Protein AF-A0A5B9R0X6-F1 (afdb_monomer)

Secondary structure (DSSP, 8-state):
--------SSTTSTT-S-S---TT-HHHHHHHHHHHHHTTSS-HHHHHHHHHHHHHHHHHHHHTTHHHHHHHHHHHHTT--HHHHHHHHHHHHHTT--THHHHHHHHHHHHHHHHHHT-SS-PPPPHHHHHIIIIIS---HHHHHHHHHHHHHHHHTSS-HHHHHHHHHHHHHHHHHHHHHHHHHHHTTSS-HHHHHHHHHHHIIIIIHHHHHHHHHTTSS-HHHHHHHHHHHHHHHHHHTTT-

Structure (mmCIF, N/CA/C/O backbone):
data_AF-A0A5B9R0X6-F1
#
_entry.id   AF-A0A5B9R0X6-F1
#
loop_
_atom_site.group_PDB
_atom_site.id
_atom_site.type_symbol
_atom_site.label_atom_id
_atom_site.label_alt_id
_atom_site.label_comp_id
_atom_site.label_asym_id
_atom_site.label_entity_id
_atom_site.label_seq_id
_atom_site.pdbx_PDB_ins_code
_atom_site.Cartn_x
_atom_site.Cartn_y
_atom_site.Cartn_z
_atom_site.occupancy
_atom_site.B_iso_or_equiv
_atom_site.auth_seq_id
_atom_site.auth_comp_id
_atom_site.auth_asym_id
_atom_site.auth_atom_id
_atom_site.pdbx_PDB_model_num
ATOM 1 N N . MET A 1 1 ? -24.400 36.210 62.879 1.00 42.56 1 MET A N 1
ATOM 2 C CA . MET A 1 1 ? -23.891 36.854 61.648 1.00 42.56 1 MET A CA 1
ATOM 3 C C . MET A 1 1 ? -23.412 35.757 60.709 1.00 42.56 1 MET A C 1
ATOM 5 O O . MET A 1 1 ? -22.326 35.236 60.912 1.00 42.56 1 MET A O 1
ATOM 9 N N . LEU A 1 2 ? -24.252 35.342 59.759 1.00 42.22 2 LEU A N 1
ATOM 10 C CA . LEU A 1 2 ? -23.903 34.356 58.731 1.00 42.22 2 LEU A CA 1
ATOM 11 C C . LEU A 1 2 ? -23.286 35.102 57.542 1.00 42.22 2 LEU A C 1
ATOM 13 O O . LEU A 1 2 ? -23.937 35.970 56.965 1.00 42.22 2 LEU A O 1
ATOM 17 N N . LYS A 1 3 ? -22.021 34.809 57.221 1.00 49.44 3 LYS A N 1
ATOM 18 C CA . LYS A 1 3 ? -21.350 35.308 56.015 1.00 49.44 3 LYS A CA 1
ATOM 19 C C . LYS A 1 3 ? -21.697 34.387 54.847 1.00 49.44 3 LYS A C 1
ATOM 21 O O . LYS A 1 3 ? -21.287 33.232 54.825 1.00 49.44 3 LYS A O 1
ATOM 26 N N . THR A 1 4 ? -22.446 34.920 53.894 1.00 49.84 4 THR A N 1
ATOM 27 C CA . THR A 1 4 ? -22.728 34.311 52.594 1.00 49.84 4 THR A CA 1
ATOM 28 C C . THR A 1 4 ? -21.442 34.310 51.762 1.00 49.84 4 THR A C 1
ATOM 30 O O . THR A 1 4 ? -20.946 35.373 51.394 1.00 49.84 4 THR A O 1
ATOM 33 N N . ILE A 1 5 ? -20.867 33.132 51.505 1.00 54.03 5 ILE A N 1
ATOM 34 C CA . ILE A 1 5 ? -19.712 32.963 50.612 1.00 54.03 5 ILE A CA 1
ATOM 35 C C . ILE A 1 5 ? -20.255 32.733 49.197 1.00 54.03 5 ILE A C 1
ATOM 37 O O . ILE A 1 5 ? -20.974 31.768 48.946 1.00 54.03 5 ILE A O 1
ATOM 41 N N . HIS A 1 6 ? -19.947 33.653 48.285 1.00 47.22 6 HIS A N 1
ATOM 42 C CA . HIS A 1 6 ? -20.342 33.596 46.879 1.00 47.22 6 HIS A CA 1
ATOM 43 C C . HIS A 1 6 ? -19.525 32.531 46.121 1.00 47.22 6 HIS A C 1
ATOM 45 O O . HIS A 1 6 ? -18.354 32.738 45.817 1.00 47.22 6 HIS A O 1
ATOM 51 N N . PHE A 1 7 ? -20.158 31.409 45.767 1.00 49.06 7 PHE A N 1
ATOM 52 C CA . PHE A 1 7 ? -19.652 30.407 44.817 1.00 49.06 7 PHE A CA 1
ATOM 53 C C . PHE A 1 7 ? -19.916 30.878 43.372 1.00 49.06 7 PHE A C 1
ATOM 55 O O . PHE A 1 7 ? -20.880 30.455 42.744 1.00 49.06 7 PHE A O 1
ATOM 62 N N . PHE A 1 8 ? -19.105 31.799 42.842 1.00 47.81 8 PHE A N 1
ATOM 63 C CA . PHE A 1 8 ? -19.252 32.279 41.451 1.00 47.81 8 PHE A CA 1
ATOM 64 C C . PHE A 1 8 ? -17.975 32.158 40.596 1.00 47.81 8 PHE A C 1
ATOM 66 O O . PHE A 1 8 ? -17.900 32.748 39.524 1.00 47.81 8 PHE A O 1
ATOM 73 N N . GLY A 1 9 ? -16.974 31.382 41.034 1.00 47.66 9 GLY A N 1
ATOM 74 C CA . GLY A 1 9 ? -15.630 31.398 40.430 1.00 47.66 9 GLY A CA 1
ATOM 75 C C . GLY A 1 9 ? -15.101 30.110 39.786 1.00 47.66 9 GLY A C 1
ATOM 76 O O . GLY A 1 9 ? -13.969 30.129 39.327 1.00 47.66 9 GLY A O 1
ATOM 77 N N . VAL A 1 10 ? -15.841 28.993 39.743 1.00 50.59 10 VAL A N 1
ATOM 78 C CA . VAL A 1 10 ? -15.258 27.692 39.314 1.00 50.59 10 VAL A CA 1
ATOM 79 C C . VAL A 1 10 ? -15.515 27.359 37.834 1.00 50.59 10 VAL A C 1
ATOM 81 O O . VAL 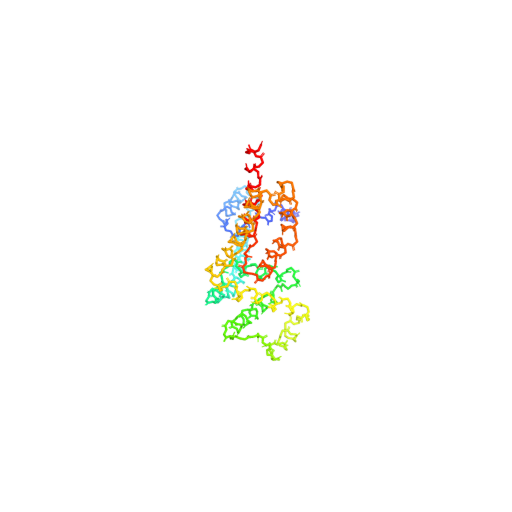A 1 10 ? -14.831 26.524 37.251 1.00 50.59 10 VAL A O 1
ATOM 84 N N . SER A 1 11 ? -16.447 28.041 37.164 1.00 47.12 11 SER A N 1
ATOM 85 C CA . SER A 1 11 ? -16.836 27.678 35.790 1.00 47.12 11 SER A CA 1
ATOM 86 C C . SER A 1 11 ? -15.900 28.172 34.676 1.00 47.12 11 SER A C 1
ATOM 88 O O . SER A 1 11 ? -16.124 27.798 33.530 1.00 47.12 11 SER A O 1
ATOM 90 N N . LEU A 1 12 ? -14.862 28.972 34.961 1.00 47.03 12 LEU A N 1
ATOM 91 C CA . LEU A 1 12 ? -14.046 29.607 33.907 1.00 47.03 12 LEU A CA 1
ATOM 92 C C . LEU A 1 12 ? -12.618 29.051 33.735 1.00 47.03 12 LEU A C 1
ATOM 94 O O . LEU A 1 12 ? -11.933 29.462 32.805 1.00 47.03 12 LEU A O 1
ATOM 98 N N . PHE A 1 13 ? -12.161 28.104 34.563 1.00 48.84 13 PHE A N 1
ATOM 99 C CA . PHE A 1 13 ? -10.785 27.576 34.464 1.00 48.84 13 PHE A CA 1
ATOM 100 C C . PHE A 1 13 ? -10.637 26.287 33.639 1.00 48.84 13 PHE A C 1
ATOM 102 O O . PHE A 1 13 ? -9.537 25.960 33.201 1.00 48.84 13 PHE A O 1
ATOM 109 N N . LEU A 1 14 ? -11.733 25.584 33.339 1.00 48.94 14 LEU A N 1
ATOM 110 C CA . LEU A 1 14 ? -11.697 24.365 32.514 1.00 48.94 14 LEU A CA 1
ATOM 111 C C . LEU A 1 14 ? -11.477 24.629 31.011 1.00 48.94 14 LEU A C 1
ATOM 113 O O . LEU A 1 14 ? -11.267 23.683 30.260 1.00 48.94 14 LEU A O 1
ATOM 117 N N . ALA A 1 15 ? -11.491 25.889 30.560 1.00 47.50 15 ALA A N 1
ATOM 118 C CA . ALA A 1 15 ? -11.388 26.233 29.138 1.00 47.50 15 ALA A CA 1
ATOM 119 C C . ALA A 1 15 ? -9.945 26.421 28.620 1.00 47.50 15 ALA A C 1
ATOM 121 O O . ALA A 1 15 ? -9.753 26.538 27.414 1.00 47.50 15 ALA A O 1
ATOM 122 N N . CYS A 1 16 ? -8.935 26.441 29.499 1.00 44.84 16 CYS A N 1
ATOM 123 C CA . CYS A 1 16 ? -7.536 26.705 29.122 1.00 44.84 16 CYS A CA 1
ATOM 124 C C . CYS A 1 16 ? -6.595 25.504 29.302 1.00 44.84 16 CYS A C 1
ATOM 126 O O . CYS A 1 16 ? -5.377 25.670 29.213 1.00 44.84 16 CYS A O 1
ATOM 128 N N . LEU A 1 17 ? -7.115 24.298 29.549 1.00 50.81 17 LEU A N 1
ATOM 129 C CA . LEU A 1 17 ? -6.273 23.105 29.513 1.00 50.81 17 LEU A CA 1
ATOM 130 C C . LEU A 1 17 ? -5.982 22.755 28.045 1.00 50.81 17 LEU A C 1
ATOM 132 O O . LEU A 1 17 ? -6.926 22.540 27.283 1.00 50.81 17 LEU A O 1
ATOM 136 N N . PRO A 1 18 ? -4.705 22.726 27.618 1.00 46.88 18 PRO A N 1
ATOM 137 C CA . PRO A 1 18 ? -4.357 22.366 26.253 1.00 46.88 18 PRO A CA 1
ATOM 138 C C . PRO A 1 18 ? -4.869 20.953 25.956 1.00 46.88 18 PRO A C 1
ATOM 140 O O . PRO A 1 18 ? -4.530 19.995 26.646 1.00 46.88 18 PRO A O 1
ATOM 143 N N . THR A 1 19 ? -5.667 20.826 24.900 1.00 50.44 19 THR A N 1
ATOM 144 C CA . THR A 1 19 ? -6.282 19.582 24.402 1.00 50.44 19 THR A CA 1
ATOM 145 C C . THR A 1 19 ? -5.280 18.564 23.839 1.00 50.44 19 THR A C 1
ATOM 147 O O . THR A 1 19 ? -5.685 17.542 23.295 1.00 50.44 19 THR A O 1
ATOM 150 N N . ALA A 1 20 ? -3.979 18.812 23.987 1.00 42.31 20 ALA A N 1
ATOM 151 C CA . ALA A 1 20 ? -2.895 17.944 23.548 1.00 42.31 20 ALA A CA 1
ATOM 152 C C . ALA A 1 20 ? -1.988 17.613 24.742 1.00 42.31 20 ALA A C 1
ATOM 154 O O . ALA A 1 20 ? -0.863 18.093 24.851 1.00 42.31 20 ALA A O 1
ATOM 155 N N . CYS A 1 21 ? -2.510 16.833 25.684 1.00 47.69 21 CYS A N 1
ATOM 156 C CA . CYS A 1 21 ? -1.687 16.104 26.640 1.00 47.69 21 CYS A CA 1
ATOM 157 C C . CYS A 1 21 ? -1.840 14.629 26.288 1.00 47.69 21 CYS A C 1
ATOM 159 O O . CYS A 1 21 ? -2.926 14.066 26.444 1.00 47.69 21 CYS A O 1
ATOM 161 N N . ASP A 1 22 ? -0.772 14.027 25.767 1.00 52.25 22 ASP A N 1
ATOM 162 C CA . ASP A 1 22 ? -0.687 12.577 25.669 1.00 52.25 22 ASP A CA 1
ATOM 163 C C . ASP A 1 22 ? -0.952 11.973 27.049 1.00 52.25 22 ASP A C 1
ATOM 165 O O . ASP A 1 22 ? -0.520 12.501 28.076 1.00 52.25 22 ASP A O 1
ATOM 169 N N . ALA A 1 23 ? -1.696 10.869 27.076 1.00 53.75 23 ALA A N 1
ATOM 170 C CA . ALA A 1 23 ? -2.276 10.258 28.273 1.00 53.75 23 ALA A CA 1
ATOM 171 C C . ALA A 1 23 ? -1.253 9.700 29.295 1.00 53.75 23 ALA A C 1
ATOM 173 O O . ALA A 1 23 ? -1.620 8.893 30.148 1.00 53.75 23 ALA A O 1
ATOM 174 N N . GLN A 1 24 ? 0.024 10.080 29.202 1.00 56.16 24 GLN A N 1
ATOM 175 C CA . GLN A 1 24 ? 1.132 9.463 29.928 1.00 56.16 24 GLN A CA 1
ATOM 176 C C . GLN A 1 24 ? 1.794 10.342 30.995 1.00 56.16 24 GLN A C 1
ATOM 178 O O . GLN A 1 24 ? 2.477 9.781 31.845 1.00 56.16 24 GLN A O 1
ATOM 183 N N . ASP A 1 25 ? 1.574 11.660 31.045 1.00 81.94 25 ASP A N 1
ATOM 184 C CA . ASP A 1 25 ? 2.279 12.508 32.024 1.00 81.94 25 ASP A CA 1
ATOM 185 C C . ASP A 1 25 ? 1.427 12.864 33.257 1.00 81.94 25 ASP A C 1
ATOM 187 O O . ASP A 1 25 ? 1.152 14.026 33.571 1.00 81.94 25 ASP A O 1
ATOM 191 N N . PHE A 1 26 ? 0.975 11.826 33.971 1.00 83.12 26 PHE A N 1
ATOM 192 C CA . PHE A 1 26 ? 0.285 11.995 35.256 1.00 83.12 26 PHE A CA 1
ATOM 193 C C . PHE A 1 26 ? 1.161 12.685 36.297 1.00 83.12 26 PHE A C 1
ATOM 195 O O . PHE A 1 26 ? 0.638 13.414 37.131 1.00 83.12 26 PHE A O 1
ATOM 202 N N . GLU A 1 27 ? 2.475 12.497 36.227 1.00 83.56 27 GLU A N 1
ATOM 203 C CA . GLU A 1 27 ? 3.428 13.086 37.164 1.00 83.56 27 GLU A CA 1
ATOM 204 C C . GLU A 1 27 ? 3.478 14.615 37.020 1.00 83.56 27 GLU A C 1
ATOM 206 O O . GLU A 1 27 ? 3.408 15.344 38.013 1.00 83.56 27 GLU A O 1
ATOM 211 N N . THR A 1 28 ? 3.479 15.137 35.789 1.00 86.44 28 THR A N 1
ATOM 212 C CA . THR A 1 28 ? 3.367 16.582 35.548 1.00 86.44 28 THR A CA 1
ATOM 213 C C . THR A 1 28 ? 2.010 17.139 35.973 1.00 86.44 28 THR A C 1
ATOM 215 O O . THR A 1 28 ? 1.958 18.247 36.515 1.00 86.44 28 THR A O 1
ATOM 218 N N . ILE A 1 29 ? 0.918 16.395 35.771 1.00 84.62 29 ILE A N 1
ATOM 219 C CA . ILE A 1 29 ? -0.423 16.810 36.215 1.00 84.62 29 ILE A CA 1
ATOM 220 C C . ILE A 1 29 ? -0.502 16.847 37.747 1.00 84.62 29 ILE A C 1
ATOM 222 O O . ILE A 1 29 ? -0.993 17.827 38.305 1.00 84.62 29 ILE A O 1
ATOM 226 N N . GLU A 1 30 ? 0.009 15.822 38.431 1.00 87.19 30 GLU A N 1
ATOM 227 C CA . GLU A 1 30 ? 0.069 15.753 39.896 1.00 87.19 30 GLU A CA 1
ATOM 228 C C . GLU A 1 30 ? 0.891 16.904 40.470 1.00 87.19 30 GLU A C 1
ATOM 230 O O . GLU A 1 30 ? 0.436 17.585 41.390 1.00 87.19 30 GLU A O 1
ATOM 235 N N . ARG A 1 31 ? 2.059 17.184 39.881 1.00 88.00 31 ARG A N 1
ATOM 236 C CA . ARG A 1 31 ? 2.911 18.306 40.284 1.00 88.00 31 ARG A CA 1
ATOM 237 C C . ARG A 1 31 ? 2.201 19.651 40.134 1.00 88.00 31 ARG A C 1
ATOM 239 O O . ARG A 1 31 ? 2.194 20.432 41.079 1.00 88.00 31 ARG A O 1
ATOM 246 N N . ARG A 1 32 ? 1.557 19.904 38.989 1.00 87.19 32 ARG A N 1
ATOM 247 C CA . ARG A 1 32 ? 0.804 21.149 38.754 1.00 87.19 32 ARG A CA 1
ATOM 248 C C . ARG A 1 32 ? -0.380 21.305 39.701 1.00 87.19 32 ARG A C 1
ATOM 250 O O . ARG A 1 32 ? -0.602 22.390 40.223 1.00 87.19 32 ARG A O 1
ATOM 257 N N . LEU A 1 33 ? -1.138 20.235 39.941 1.00 87.25 33 LEU A N 1
ATOM 258 C CA . LEU A 1 33 ? -2.224 20.269 40.922 1.00 87.25 33 LEU A CA 1
ATOM 259 C C . LEU A 1 33 ? -1.684 20.537 42.334 1.00 87.25 33 LEU A C 1
ATOM 261 O O . LEU A 1 33 ? -2.317 21.269 43.086 1.00 87.25 33 LEU A O 1
ATOM 265 N N . GLY A 1 34 ? -0.505 20.009 42.674 1.00 85.88 34 GLY A N 1
ATOM 266 C CA . GLY A 1 34 ? 0.185 20.304 43.929 1.00 85.88 34 GLY A CA 1
ATOM 267 C C . GLY A 1 34 ? 0.570 21.778 44.085 1.00 85.88 34 GLY A C 1
ATOM 268 O O . GLY A 1 34 ? 0.355 22.341 45.155 1.00 85.88 34 GLY A O 1
ATOM 269 N N . GLU A 1 35 ? 1.080 22.413 43.026 1.00 84.44 35 GLU A N 1
ATOM 270 C CA . GLU A 1 35 ? 1.402 23.852 43.003 1.00 84.44 35 GLU A CA 1
ATOM 271 C C . GLU A 1 35 ? 0.145 24.709 43.232 1.00 84.44 35 GLU A C 1
ATOM 273 O O . GLU A 1 35 ? 0.120 25.543 44.132 1.00 84.44 35 GLU A O 1
ATOM 278 N N . ILE A 1 36 ? -0.946 24.419 42.516 1.00 84.38 36 ILE A N 1
ATOM 279 C CA . ILE A 1 36 ? -2.225 25.145 42.641 1.00 84.38 36 ILE A CA 1
ATOM 280 C C . ILE A 1 36 ? -2.836 24.983 44.048 1.00 84.38 36 ILE A C 1
ATOM 282 O O . ILE A 1 36 ? -3.418 25.919 44.602 1.00 84.38 36 ILE A O 1
ATOM 286 N N . VAL A 1 37 ? -2.699 23.798 44.655 1.00 87.50 37 VAL A N 1
ATOM 287 C CA . VAL A 1 37 ? -3.131 23.561 46.042 1.00 87.50 37 VAL A CA 1
ATOM 288 C C . VAL A 1 37 ? -2.259 24.333 47.036 1.00 87.50 37 VAL A C 1
ATOM 290 O O . VAL A 1 37 ? -2.785 24.878 48.007 1.00 87.50 37 VAL A O 1
ATOM 293 N N . ALA A 1 38 ? -0.944 24.410 46.806 1.00 82.56 38 ALA A N 1
ATOM 294 C CA . ALA A 1 38 ? -0.020 25.162 47.657 1.00 82.56 38 ALA A CA 1
ATOM 295 C C . ALA A 1 38 ? -0.299 26.674 47.630 1.00 82.56 38 ALA A C 1
ATOM 297 O O . ALA A 1 38 ? -0.215 27.327 48.671 1.00 82.56 38 ALA A O 1
ATOM 298 N N . ASP A 1 39 ? -0.711 27.197 46.475 1.00 89.31 39 ASP A N 1
ATOM 299 C CA . ASP A 1 39 ? -1.114 28.597 46.299 1.00 89.31 39 ASP A CA 1
ATOM 300 C C . ASP A 1 39 ? -2.511 28.900 46.886 1.00 89.31 39 ASP A C 1
ATOM 302 O O . ASP A 1 39 ? -2.936 30.055 46.956 1.00 89.31 39 ASP A O 1
ATOM 306 N N . GLY A 1 40 ? -3.226 27.874 47.369 1.00 87.94 40 GLY A N 1
ATOM 307 C CA . GLY A 1 40 ? -4.542 27.999 48.001 1.00 87.94 40 GLY A CA 1
ATOM 308 C C . GLY A 1 40 ? -5.690 28.240 47.018 1.00 87.94 40 GLY A C 1
ATOM 309 O O . GLY A 1 40 ? -6.814 28.513 47.445 1.00 87.94 40 GLY A O 1
ATOM 310 N N . GLU A 1 41 ? -5.428 28.129 45.714 1.00 89.62 41 GLU A N 1
ATOM 311 C CA . GLU A 1 41 ? -6.431 28.286 44.658 1.00 89.62 41 GLU A CA 1
ATOM 312 C C . GLU A 1 41 ? -7.377 27.078 44.574 1.00 89.62 41 GLU A C 1
ATOM 314 O O . GLU A 1 41 ? -8.510 27.201 44.102 1.00 89.62 41 GLU A O 1
ATOM 319 N N . LEU A 1 42 ? -6.934 25.915 45.061 1.00 89.00 42 LEU A N 1
ATOM 320 C CA . LEU A 1 42 ? -7.697 24.670 45.043 1.00 89.00 42 LEU A CA 1
ATOM 321 C C . LEU A 1 42 ? -7.522 23.908 46.363 1.00 89.00 42 LEU A C 1
ATOM 323 O O . LEU A 1 42 ? -6.428 23.861 46.923 1.00 89.00 42 LEU A O 1
ATOM 327 N N . SER A 1 43 ? -8.591 23.295 46.883 1.00 92.50 43 SER A N 1
ATOM 328 C CA . SER A 1 43 ? -8.471 22.446 48.076 1.00 92.50 43 SER A CA 1
ATOM 329 C C . SER A 1 43 ? -7.826 21.101 47.734 1.00 92.50 43 SER A C 1
ATOM 331 O O . SER A 1 43 ? -7.945 20.599 46.613 1.00 92.50 43 SER A O 1
ATOM 333 N N . LEU A 1 44 ? -7.186 20.466 48.718 1.00 86.75 44 LEU A N 1
ATOM 334 C CA . LEU A 1 44 ? -6.609 19.134 48.533 1.00 86.75 44 LEU A CA 1
ATOM 335 C C . LEU A 1 44 ? -7.671 18.108 48.096 1.00 86.75 44 LEU A C 1
ATOM 337 O O . LEU A 1 44 ? -7.394 17.278 47.229 1.00 86.75 44 LEU A O 1
ATOM 341 N N . GLU A 1 45 ? -8.895 18.181 48.637 1.00 87.31 45 GLU A N 1
ATOM 342 C CA . GLU A 1 45 ? -9.977 17.279 48.221 1.00 87.31 45 GLU A CA 1
ATOM 343 C C . GLU A 1 45 ? -10.401 17.525 46.767 1.00 87.31 45 GLU A C 1
ATOM 345 O O . GLU A 1 45 ? -10.651 16.574 46.026 1.00 87.31 45 GLU A O 1
ATOM 350 N N . GLN A 1 46 ? -10.441 18.785 46.322 1.00 86.00 46 GLN A N 1
ATOM 351 C CA . GLN A 1 46 ? -10.758 19.122 44.932 1.00 86.00 46 GLN A CA 1
ATOM 352 C C . GLN A 1 46 ? -9.703 18.567 43.965 1.00 86.00 46 GLN A C 1
ATOM 354 O O . GLN A 1 46 ? -10.062 18.003 42.928 1.00 86.00 46 GLN A O 1
ATOM 359 N N . ALA A 1 47 ? -8.417 18.650 44.322 1.00 87.38 47 ALA A N 1
ATOM 360 C CA . ALA A 1 47 ? -7.329 18.123 43.497 1.00 87.38 47 ALA A CA 1
ATOM 361 C C . ALA A 1 47 ? -7.421 16.600 43.376 1.00 87.38 47 ALA A C 1
ATOM 363 O O . ALA A 1 47 ? -7.286 16.054 42.280 1.00 87.38 47 ALA A O 1
ATOM 364 N N . GLN A 1 48 ? -7.723 15.912 44.482 1.00 85.81 48 GLN A N 1
ATOM 365 C CA . GLN A 1 48 ? -7.916 14.461 44.494 1.00 85.81 48 GLN A CA 1
ATOM 366 C C . GLN A 1 48 ? -9.083 14.025 43.600 1.00 85.81 48 GLN A C 1
ATOM 368 O O . GLN A 1 48 ? -8.948 13.056 42.852 1.00 85.81 48 GLN A O 1
ATOM 373 N N . VAL A 1 49 ? -10.204 14.752 43.624 1.00 90.62 49 VAL A N 1
ATOM 374 C CA . VAL A 1 49 ? -11.359 14.464 42.759 1.00 90.62 49 VAL A CA 1
ATOM 375 C C . VAL A 1 49 ? -11.009 14.653 41.280 1.00 90.62 49 VAL A C 1
ATOM 377 O O . VAL A 1 49 ? -11.347 13.795 40.464 1.00 90.62 49 VAL A O 1
ATOM 380 N N . MET A 1 50 ? -10.295 15.726 40.923 1.00 88.62 50 MET A N 1
ATOM 381 C CA . MET A 1 50 ? -9.856 15.966 39.541 1.00 88.62 50 MET A CA 1
ATOM 382 C C . MET A 1 50 ? -8.888 14.885 39.054 1.00 88.62 50 MET A C 1
ATOM 384 O O . MET A 1 50 ? -9.050 14.358 37.953 1.00 88.62 50 MET A O 1
ATOM 388 N N . LEU A 1 51 ? -7.920 14.505 39.890 1.00 87.19 51 LEU A N 1
ATOM 389 C CA . LEU A 1 51 ? -6.961 13.456 39.564 1.00 87.19 51 LEU A CA 1
ATOM 390 C C . LEU A 1 51 ? -7.648 12.101 39.364 1.00 87.19 51 LEU A C 1
ATOM 392 O O . LEU A 1 51 ? -7.360 11.379 38.409 1.00 87.19 51 LEU A O 1
ATOM 396 N N . HIS A 1 52 ? -8.593 11.768 40.246 1.00 84.19 52 HIS A N 1
ATOM 397 C CA . HIS A 1 52 ? -9.390 10.553 40.136 1.00 84.19 52 HIS A CA 1
ATOM 398 C C . HIS A 1 52 ? -10.227 10.550 38.850 1.00 84.19 52 HIS A C 1
ATOM 400 O O . HIS A 1 52 ? -10.231 9.554 38.132 1.00 84.19 52 HIS A O 1
ATOM 406 N N . ALA A 1 53 ? -10.882 11.664 38.511 1.00 83.81 53 ALA A N 1
ATOM 407 C CA . ALA A 1 53 ? -11.647 11.787 37.272 1.00 83.81 53 ALA A CA 1
ATOM 408 C C . ALA A 1 53 ? -10.770 11.568 36.024 1.00 83.81 53 ALA A C 1
ATOM 410 O O . ALA A 1 53 ? -11.155 10.815 35.132 1.00 83.81 53 ALA A O 1
ATOM 411 N N . LEU A 1 54 ? -9.561 12.140 35.987 1.00 83.44 54 LEU A N 1
ATOM 412 C CA . LEU A 1 54 ? -8.605 11.925 34.892 1.00 83.44 54 LEU A CA 1
ATOM 413 C C . LEU A 1 54 ? -8.156 10.460 34.793 1.00 83.44 54 LEU A C 1
ATOM 415 O O . LEU A 1 54 ? -8.115 9.889 33.700 1.00 83.44 54 LEU A O 1
ATOM 419 N N . ARG A 1 55 ? -7.869 9.813 35.927 1.00 80.50 55 ARG A N 1
ATOM 420 C CA . ARG A 1 55 ? -7.525 8.382 35.960 1.00 80.50 55 ARG A CA 1
ATOM 421 C C . ARG A 1 55 ? -8.681 7.503 35.474 1.00 80.50 55 ARG A C 1
ATOM 423 O O . ARG A 1 55 ? -8.451 6.576 34.708 1.00 80.50 55 ARG A O 1
ATOM 430 N N . VAL A 1 56 ? -9.924 7.819 35.836 1.00 78.12 56 VAL A N 1
ATOM 431 C CA . VAL A 1 56 ? -11.109 7.092 35.348 1.00 78.12 56 VAL A CA 1
ATOM 432 C C . VAL A 1 56 ? -11.280 7.252 33.835 1.00 78.12 56 VAL A C 1
ATOM 434 O O . VAL A 1 56 ? -11.496 6.251 33.153 1.00 78.12 56 VAL A O 1
ATOM 437 N N . VAL A 1 57 ? -11.130 8.467 33.297 1.00 73.44 57 VAL A N 1
ATOM 438 C CA . VAL A 1 57 ? -11.247 8.740 31.850 1.00 73.44 57 VAL A CA 1
ATOM 439 C C . VAL A 1 57 ? -10.152 8.027 31.054 1.00 73.44 57 VAL A C 1
ATOM 441 O O . VAL A 1 57 ? -10.429 7.412 30.027 1.00 73.44 57 VAL A O 1
ATOM 444 N N . THR A 1 58 ? -8.911 8.050 31.537 1.00 71.12 58 THR A N 1
ATOM 445 C CA . THR A 1 58 ? -7.806 7.328 30.885 1.00 71.12 58 THR A CA 1
ATOM 446 C C . THR A 1 58 ? -7.927 5.811 31.010 1.00 71.12 58 THR A C 1
ATOM 448 O O . THR A 1 58 ? -7.587 5.111 30.064 1.00 71.12 58 THR A O 1
ATOM 451 N N . HIS A 1 59 ? -8.440 5.279 32.124 1.00 64.00 59 HIS A N 1
ATOM 452 C CA . HIS A 1 59 ? -8.731 3.848 32.254 1.00 64.00 59 HIS A CA 1
ATOM 453 C C . HIS A 1 59 ? -9.870 3.391 31.343 1.00 64.00 59 HIS A C 1
ATOM 455 O O . HIS A 1 59 ? -9.774 2.301 30.789 1.00 64.00 59 HIS A O 1
ATOM 461 N N . HIS A 1 60 ? -10.896 4.218 31.125 1.00 58.91 60 HIS A N 1
ATOM 462 C CA . HIS A 1 60 ? -11.921 3.919 30.120 1.00 58.91 60 HIS A CA 1
ATOM 463 C C . HIS A 1 60 ? -11.311 3.898 28.715 1.00 58.91 60 HIS A C 1
ATOM 465 O O . HIS A 1 60 ? -11.475 2.918 28.000 1.00 58.91 60 HIS A O 1
ATOM 471 N N . ARG A 1 61 ? -10.473 4.889 28.381 1.00 58.25 61 ARG A N 1
ATOM 472 C CA . ARG A 1 61 ? -9.773 4.943 27.089 1.00 58.25 61 ARG A CA 1
ATOM 473 C C . ARG A 1 61 ? -8.809 3.767 26.863 1.00 58.25 61 ARG A C 1
ATOM 475 O O . ARG A 1 61 ? -8.629 3.345 25.734 1.00 58.25 61 ARG A O 1
ATOM 482 N N . ARG A 1 62 ? -8.213 3.221 27.929 1.00 55.44 62 ARG A N 1
ATOM 483 C CA . ARG A 1 62 ? -7.265 2.092 27.872 1.00 55.44 62 ARG A CA 1
ATOM 484 C C . ARG A 1 62 ? -7.950 0.719 27.815 1.00 55.44 62 ARG A C 1
ATOM 486 O O . ARG A 1 62 ? -7.329 -0.237 27.363 1.00 55.44 62 ARG A O 1
ATOM 493 N N . ASN A 1 63 ? -9.199 0.613 28.272 1.00 55.72 63 ASN A N 1
ATOM 494 C CA . ASN A 1 63 ? -9.995 -0.611 28.132 1.00 55.72 63 ASN A CA 1
ATOM 495 C C . ASN A 1 63 ? -10.568 -0.768 26.716 1.00 55.72 63 ASN A C 1
ATOM 497 O O . ASN A 1 63 ? -10.685 -1.900 26.251 1.00 55.72 63 ASN A O 1
ATOM 501 N N . ASP A 1 64 ? -10.834 0.336 26.013 1.00 59.34 64 ASP A N 1
ATOM 502 C CA . ASP A 1 64 ? -11.280 0.306 24.612 1.00 59.34 64 ASP A CA 1
ATOM 503 C C . ASP A 1 64 ? -10.174 -0.175 23.641 1.00 59.34 64 ASP A C 1
ATOM 505 O O . ASP A 1 64 ? -10.473 -0.685 22.562 1.00 59.34 64 ASP A O 1
ATOM 509 N N . ASP A 1 65 ? -8.896 -0.110 24.042 1.00 64.19 65 ASP A N 1
ATOM 510 C CA . ASP A 1 65 ? -7.749 -0.548 23.226 1.00 64.19 65 ASP A CA 1
ATOM 511 C C . ASP A 1 65 ? -7.482 -2.067 23.278 1.00 64.19 65 ASP A C 1
ATOM 513 O O . ASP A 1 65 ? -6.786 -2.614 22.417 1.00 64.19 65 ASP A O 1
ATOM 517 N N . HIS A 1 66 ? -8.015 -2.788 24.273 1.00 71.06 66 HIS A N 1
ATOM 518 C CA . HIS A 1 66 ? -7.763 -4.227 24.415 1.00 71.06 66 HIS A CA 1
ATOM 519 C C . HIS A 1 66 ? -8.275 -5.081 23.234 1.00 71.06 66 HIS A C 1
ATOM 521 O O . HIS A 1 66 ? -7.480 -5.867 22.708 1.00 71.06 66 HIS A O 1
ATOM 527 N N . PRO A 1 67 ? -9.527 -4.920 22.752 1.00 76.88 67 PRO A N 1
ATOM 528 C CA . PRO A 1 67 ? -10.013 -5.677 21.594 1.00 76.88 67 PRO A CA 1
ATOM 529 C C . PRO A 1 67 ? -9.276 -5.321 20.295 1.00 76.88 67 PRO A C 1
ATOM 531 O O . PRO A 1 67 ? -9.145 -6.160 19.404 1.00 76.88 67 PRO A O 1
ATOM 534 N N . MET A 1 68 ? -8.761 -4.092 20.179 1.00 78.12 68 MET A N 1
ATOM 535 C CA . MET A 1 68 ? -7.969 -3.677 19.021 1.00 78.12 68 MET A CA 1
ATOM 536 C C . MET A 1 68 ? -6.615 -4.386 19.002 1.00 78.12 68 MET A C 1
ATOM 538 O O . MET A 1 68 ? -6.205 -4.906 17.968 1.00 78.12 68 MET A O 1
ATOM 542 N N . ARG A 1 69 ? -5.951 -4.477 20.158 1.00 83.00 69 ARG A N 1
ATOM 543 C CA . ARG A 1 69 ? -4.666 -5.171 20.280 1.00 83.00 69 ARG A CA 1
ATOM 544 C C . ARG A 1 69 ? -4.769 -6.654 19.929 1.00 83.00 69 ARG A C 1
ATOM 546 O O . ARG A 1 69 ? -3.943 -7.146 19.170 1.00 83.00 69 ARG A O 1
ATOM 553 N N . GLU A 1 70 ? -5.793 -7.348 20.426 1.00 87.19 70 GLU A N 1
ATOM 554 C CA . GLU A 1 70 ? -6.011 -8.762 20.085 1.00 87.19 70 GLU A CA 1
ATOM 555 C C . GLU A 1 70 ? -6.221 -8.946 18.575 1.00 87.19 70 GLU A C 1
ATOM 557 O O . GLU A 1 70 ? -5.686 -9.873 17.968 1.00 87.19 70 GLU A O 1
ATOM 562 N N . MET A 1 71 ? -6.955 -8.033 17.940 1.00 86.94 71 MET A N 1
ATOM 563 C CA . MET A 1 71 ? -7.163 -8.065 16.498 1.00 86.94 71 MET A CA 1
ATOM 564 C C . MET A 1 71 ? -5.867 -7.810 15.712 1.00 86.94 71 MET A C 1
ATOM 566 O O . MET A 1 71 ? -5.621 -8.505 14.728 1.00 86.94 71 MET A O 1
ATOM 570 N N . LEU A 1 72 ? -5.019 -6.871 16.145 1.00 85.56 72 LEU A N 1
ATOM 571 C CA . LEU A 1 72 ? -3.701 -6.629 15.539 1.00 85.56 72 LEU A CA 1
ATOM 572 C C . LEU A 1 72 ? -2.797 -7.866 15.640 1.00 85.56 72 LEU A C 1
ATOM 574 O O . LEU A 1 72 ? -2.183 -8.258 14.649 1.00 85.56 72 LEU A O 1
ATOM 578 N N . GLU A 1 73 ? -2.793 -8.546 16.789 1.00 87.88 73 GLU A N 1
ATOM 579 C CA . GLU A 1 73 ? -2.078 -9.819 16.960 1.00 87.88 73 GLU A CA 1
ATOM 580 C C . GLU A 1 73 ? -2.613 -10.908 16.016 1.00 87.88 73 GLU A C 1
ATOM 582 O O . GLU A 1 73 ? -1.855 -11.750 15.528 1.00 87.88 73 GLU A O 1
ATOM 587 N N . GLN A 1 74 ? -3.917 -10.909 15.718 1.00 89.94 74 GLN A N 1
ATOM 588 C CA . GLN A 1 74 ? -4.468 -11.816 14.714 1.00 89.94 74 GLN A CA 1
ATOM 589 C C . GLN A 1 74 ? -3.991 -11.455 13.305 1.00 89.94 74 GLN A C 1
ATOM 591 O O . GLN A 1 74 ? -3.601 -12.363 12.581 1.00 89.94 74 GLN A O 1
ATOM 596 N N . PHE A 1 75 ? -3.969 -10.176 12.919 1.00 89.31 75 PHE A N 1
ATOM 597 C CA . PHE A 1 75 ? -3.415 -9.735 11.630 1.00 89.31 75 PHE A CA 1
ATOM 598 C C . PHE A 1 75 ? -1.956 -10.177 11.451 1.00 89.31 75 PHE A C 1
ATOM 600 O O . PHE A 1 75 ? -1.604 -10.721 10.399 1.00 89.31 75 PHE A O 1
ATOM 607 N N . GLU A 1 76 ? -1.142 -10.058 12.501 1.00 87.44 76 GLU A N 1
ATOM 608 C CA . GLU A 1 76 ? 0.263 -10.471 12.477 1.00 87.44 76 GLU A CA 1
ATOM 609 C C . GLU A 1 76 ? 0.423 -11.970 12.173 1.00 87.44 76 GLU A C 1
ATOM 611 O O . GLU A 1 76 ? 1.274 -12.356 11.368 1.00 87.44 76 GLU A O 1
ATOM 616 N N . ARG A 1 77 ? -0.462 -12.829 12.706 1.00 87.25 77 ARG A N 1
ATOM 617 C CA . ARG A 1 77 ? -0.471 -14.277 12.397 1.00 87.25 77 ARG A CA 1
ATOM 618 C C . ARG A 1 77 ? -0.713 -14.591 10.920 1.00 87.25 77 ARG A C 1
ATOM 620 O O . ARG A 1 77 ? -0.337 -15.673 10.476 1.00 87.25 77 ARG A O 1
ATOM 627 N N . TYR A 1 78 ? -1.316 -13.670 10.172 1.00 85.50 78 TYR A N 1
ATOM 628 C CA . TYR A 1 78 ? -1.562 -13.794 8.731 1.00 85.50 78 TYR A CA 1
ATOM 629 C C . TYR A 1 78 ? -0.565 -12.988 7.886 1.00 85.50 78 TYR A C 1
ATOM 631 O O . TYR A 1 78 ? -0.805 -12.736 6.703 1.00 85.50 78 TYR A O 1
ATOM 639 N N . GLY A 1 79 ? 0.566 -12.585 8.477 1.00 84.94 79 GLY A N 1
ATOM 640 C CA . GLY A 1 79 ? 1.632 -11.858 7.783 1.00 84.94 79 GLY A CA 1
ATOM 641 C C . GLY A 1 79 ? 1.307 -10.387 7.519 1.00 84.94 79 GLY A C 1
ATOM 642 O O . GLY A 1 79 ? 1.932 -9.755 6.663 1.00 84.94 79 GLY A O 1
ATOM 643 N N . VAL A 1 80 ? 0.324 -9.836 8.231 1.00 88.12 80 VAL A N 1
ATOM 644 C CA . VAL A 1 80 ? -0.051 -8.426 8.152 1.00 88.12 80 VAL A CA 1
ATOM 645 C C . VAL A 1 80 ? 0.548 -7.719 9.359 1.00 88.12 80 VAL A C 1
ATOM 647 O O . VAL A 1 80 ? 0.063 -7.869 10.474 1.00 88.12 80 VAL A O 1
ATOM 650 N N . ASP A 1 81 ? 1.626 -6.972 9.135 1.00 87.19 81 ASP A N 1
ATOM 651 C CA . ASP A 1 81 ? 2.253 -6.170 10.185 1.00 87.19 81 ASP A CA 1
ATOM 652 C C . ASP A 1 81 ? 1.312 -5.075 10.725 1.00 87.19 81 ASP A C 1
ATOM 654 O O . ASP A 1 81 ? 0.337 -4.673 10.080 1.00 87.19 81 ASP A O 1
ATOM 658 N N . GLU A 1 82 ? 1.629 -4.580 11.924 1.00 86.12 82 GLU A N 1
ATOM 659 C CA . GLU A 1 82 ? 0.857 -3.549 12.626 1.00 86.12 82 GLU A CA 1
ATOM 660 C C . GLU A 1 82 ? 0.638 -2.300 11.758 1.00 86.12 82 GLU A C 1
ATOM 662 O O . GLU A 1 82 ? -0.465 -1.759 11.720 1.00 86.12 82 GLU A O 1
ATOM 667 N N . THR A 1 83 ? 1.642 -1.893 10.972 1.00 84.88 83 THR A N 1
ATOM 668 C CA . THR A 1 83 ? 1.548 -0.717 10.092 1.00 84.88 83 THR A CA 1
ATOM 669 C C . THR A 1 83 ? 0.513 -0.915 8.982 1.00 84.88 83 THR A C 1
ATOM 671 O O . THR A 1 83 ? -0.277 -0.014 8.697 1.00 84.88 83 THR A O 1
ATOM 674 N N . LYS A 1 84 ? 0.462 -2.097 8.356 1.00 87.12 84 LYS A N 1
ATOM 675 C CA . LYS A 1 84 ? -0.558 -2.429 7.346 1.00 87.12 84 LYS A CA 1
ATOM 676 C C . LYS A 1 84 ? -1.955 -2.497 7.947 1.00 87.12 84 LYS A C 1
ATOM 678 O O . LYS A 1 84 ? -2.905 -2.039 7.308 1.00 87.12 84 LYS A O 1
ATOM 683 N N . ALA A 1 85 ? -2.088 -3.053 9.148 1.00 90.69 85 ALA A N 1
ATOM 684 C CA . ALA A 1 85 ? -3.365 -3.090 9.847 1.00 90.69 85 ALA A CA 1
ATOM 685 C C . ALA A 1 85 ? -3.849 -1.671 10.205 1.00 90.69 85 ALA A C 1
ATOM 687 O O . ALA A 1 85 ? -5.020 -1.352 9.991 1.00 90.69 85 ALA A O 1
ATOM 688 N 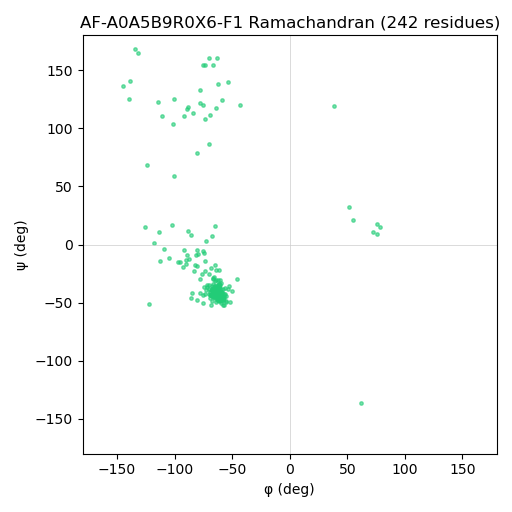N . ASP A 1 86 ? -2.946 -0.785 10.629 1.00 88.31 86 ASP A N 1
ATOM 689 C CA . ASP A 1 86 ? -3.259 0.625 10.881 1.00 88.31 86 ASP A CA 1
ATOM 690 C C . ASP A 1 86 ? -3.630 1.389 9.604 1.00 88.31 86 ASP A C 1
ATOM 692 O O . ASP A 1 86 ? -4.593 2.159 9.588 1.00 88.31 86 ASP A O 1
ATOM 696 N N . HIS A 1 87 ? -2.933 1.143 8.492 1.00 89.38 87 HIS A N 1
ATOM 697 C CA . HIS A 1 87 ? -3.318 1.698 7.194 1.00 89.38 87 HIS A CA 1
ATOM 698 C C . HIS A 1 87 ? -4.706 1.224 6.757 1.00 89.38 87 HIS A C 1
ATOM 700 O O . HIS A 1 87 ? -5.498 2.025 6.258 1.00 89.38 87 HIS A O 1
ATOM 706 N N . ALA A 1 88 ? -5.027 -0.057 6.955 1.00 93.31 88 ALA A N 1
ATOM 707 C CA . ALA A 1 88 ? -6.350 -0.588 6.659 1.00 93.31 88 ALA A CA 1
ATOM 708 C C . ALA A 1 88 ? -7.432 0.083 7.519 1.00 93.31 88 ALA A C 1
ATOM 710 O O . ALA A 1 88 ? -8.463 0.500 6.990 1.00 93.31 88 ALA A O 1
ATOM 711 N N . ARG A 1 89 ? -7.161 0.275 8.815 1.00 94.12 89 ARG A N 1
ATOM 712 C CA . ARG A 1 89 ? -8.040 1.000 9.739 1.00 94.12 89 ARG A CA 1
ATOM 713 C C . ARG A 1 89 ? -8.308 2.427 9.258 1.00 94.12 89 ARG A C 1
ATOM 715 O O . ARG A 1 89 ? -9.466 2.805 9.091 1.00 94.12 89 ARG A O 1
ATOM 722 N N . HIS A 1 90 ? -7.261 3.193 8.959 1.00 90.81 90 HIS A N 1
ATOM 723 C CA . HIS A 1 90 ? -7.405 4.559 8.450 1.00 90.81 90 HIS A CA 1
ATOM 724 C C . HIS A 1 90 ? -8.144 4.623 7.110 1.00 90.81 90 HIS A C 1
ATOM 726 O O . HIS A 1 90 ? -8.941 5.532 6.878 1.00 90.81 90 HIS A O 1
ATOM 732 N N . ALA A 1 91 ? -7.925 3.647 6.230 1.00 92.38 91 ALA A N 1
ATOM 733 C CA . ALA A 1 91 ? -8.628 3.561 4.959 1.00 92.38 91 ALA A CA 1
ATOM 734 C C . ALA A 1 91 ? -10.142 3.340 5.154 1.00 92.38 91 ALA A C 1
ATOM 736 O O . ALA A 1 91 ? -10.941 3.939 4.435 1.00 92.38 91 ALA A O 1
ATOM 737 N N . LEU A 1 92 ? -10.548 2.533 6.141 1.00 94.50 92 LEU A N 1
ATOM 738 C CA . LEU A 1 92 ? -11.958 2.331 6.499 1.00 94.50 92 LEU A CA 1
ATOM 739 C C . LEU A 1 92 ? -12.577 3.584 7.133 1.00 94.50 92 LEU A C 1
ATOM 741 O O . LEU A 1 92 ? -13.691 3.966 6.769 1.00 94.50 92 LEU A O 1
ATOM 745 N N . GLU A 1 93 ? -11.840 4.273 8.004 1.00 93.81 93 GLU A N 1
ATOM 746 C CA . GLU A 1 93 ? -12.268 5.554 8.580 1.00 93.81 93 GLU A CA 1
ATOM 747 C C . GLU A 1 93 ? -12.528 6.603 7.488 1.00 93.81 93 GLU A C 1
ATOM 749 O O . GLU A 1 93 ? -13.541 7.297 7.517 1.00 93.81 93 GLU A O 1
ATOM 754 N N . GLN A 1 94 ? -11.676 6.680 6.462 1.00 92.00 94 GLN A N 1
ATOM 755 C CA . GLN A 1 94 ? -11.883 7.583 5.322 1.00 92.00 94 GLN A CA 1
ATOM 756 C C . GLN A 1 94 ? -13.132 7.248 4.490 1.00 92.00 94 GL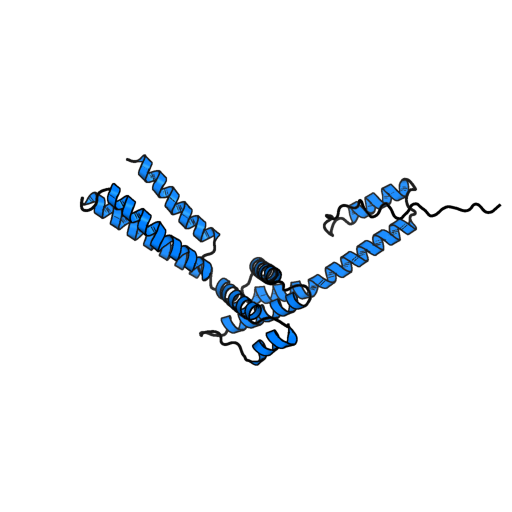N A C 1
ATOM 758 O O . GLN A 1 94 ? -13.659 8.122 3.803 1.00 92.00 94 GLN A O 1
ATOM 763 N N . GLN A 1 95 ? -13.631 6.010 4.564 1.0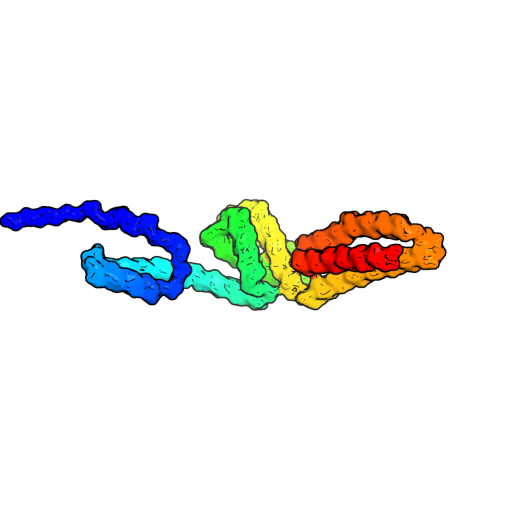0 94.56 95 GLN A N 1
ATOM 764 C CA . GLN A 1 95 ? -14.903 5.592 3.960 1.00 94.56 95 GLN A CA 1
ATOM 765 C C . GLN A 1 95 ? -16.112 5.800 4.889 1.00 94.56 95 GLN A C 1
ATOM 767 O O . GLN A 1 95 ? -17.206 5.296 4.613 1.00 94.56 95 GLN A O 1
ATOM 772 N N . GLY A 1 96 ? -15.931 6.534 5.991 1.00 93.50 96 GLY A N 1
ATOM 773 C CA . GLY A 1 96 ? -16.984 6.846 6.955 1.00 93.50 96 GLY A CA 1
ATOM 774 C C . GLY A 1 96 ? -17.306 5.706 7.923 1.00 93.50 96 GLY A C 1
ATOM 775 O O . GLY A 1 96 ? -18.360 5.737 8.558 1.00 93.50 96 GLY A O 1
ATOM 776 N N . ILE A 1 97 ? -16.447 4.686 8.025 1.00 93.25 97 ILE A N 1
ATOM 777 C CA . ILE A 1 97 ? -16.628 3.567 8.955 1.00 93.25 97 ILE A CA 1
ATOM 778 C C . ILE A 1 97 ? -15.896 3.905 10.258 1.00 93.25 97 ILE A C 1
ATOM 780 O O . ILE A 1 97 ? -14.670 3.947 10.302 1.00 93.25 97 ILE A O 1
ATOM 784 N N . HIS A 1 98 ? -16.649 4.147 11.331 1.00 92.44 98 HIS A N 1
ATOM 785 C CA . HIS A 1 98 ? -16.115 4.600 12.620 1.00 92.44 98 HIS A CA 1
ATOM 786 C C . HIS A 1 98 ? -16.713 3.816 13.796 1.00 92.44 98 HIS A C 1
ATOM 788 O O . HIS A 1 98 ? -17.715 3.117 13.644 1.00 92.44 98 HIS A O 1
ATOM 794 N N . GLY A 1 99 ? -16.121 3.973 14.984 1.00 88.56 99 GLY A N 1
ATOM 795 C CA . GLY A 1 99 ? -16.650 3.421 16.236 1.00 88.56 99 GLY A CA 1
ATOM 796 C C . GLY A 1 99 ? -16.723 1.892 16.231 1.00 88.56 99 GLY A C 1
ATOM 797 O O . GLY A 1 99 ? -15.805 1.224 15.760 1.00 88.56 99 GLY A O 1
ATOM 798 N N . GLU A 1 100 ? -17.827 1.334 16.726 1.00 87.69 100 GLU A N 1
ATOM 799 C CA . GLU A 1 100 ? -18.040 -0.121 16.796 1.00 87.69 100 GLU A CA 1
ATOM 800 C C . GLU A 1 100 ? -18.029 -0.782 15.406 1.00 87.69 100 GLU A C 1
ATOM 802 O O . GLU A 1 100 ? -17.456 -1.859 15.225 1.00 87.69 100 GLU A O 1
ATOM 807 N N . ASN A 1 101 ? -18.551 -0.091 14.385 1.00 89.25 101 ASN A N 1
ATOM 808 C CA . ASN A 1 101 ? -18.552 -0.592 13.009 1.00 89.25 101 ASN A CA 1
ATOM 809 C C . ASN A 1 101 ? -17.136 -0.753 12.447 1.00 89.25 101 ASN A C 1
ATOM 811 O O . ASN A 1 101 ? -16.909 -1.644 11.634 1.00 89.25 101 ASN A O 1
ATOM 815 N N . LEU A 1 102 ? -16.175 0.070 12.883 1.00 92.62 102 LEU A N 1
ATOM 816 C CA . LEU A 1 102 ? -14.778 -0.053 12.462 1.00 92.62 102 LEU A CA 1
ATOM 817 C C . LEU A 1 102 ? -14.157 -1.349 12.983 1.00 92.62 102 LEU A C 1
ATOM 819 O O . LEU A 1 102 ? -13.491 -2.052 12.227 1.00 92.62 102 LEU A O 1
ATOM 823 N N . HIS A 1 103 ? -14.413 -1.697 14.245 1.00 90.81 103 HIS A N 1
ATOM 824 C CA . HIS A 1 103 ? -13.928 -2.948 14.822 1.00 90.81 103 HIS A CA 1
ATOM 825 C C . HIS A 1 103 ? -14.517 -4.161 14.089 1.00 90.81 103 HIS A C 1
ATOM 827 O O . HIS A 1 103 ? -13.782 -5.055 13.668 1.00 90.81 103 HIS A O 1
ATOM 833 N N . HIS A 1 104 ? -15.829 -4.160 13.844 1.00 93.06 104 HIS A N 1
ATOM 834 C CA . HIS A 1 104 ? -16.468 -5.238 13.094 1.00 93.06 104 HIS A CA 1
ATOM 835 C C . HIS A 1 104 ? -16.000 -5.319 11.635 1.00 93.06 104 HIS A C 1
ATOM 837 O O . HIS A 1 104 ? -15.774 -6.420 11.129 1.00 93.06 104 HIS A O 1
ATOM 843 N N . ALA A 1 105 ? -15.805 -4.176 10.971 1.00 95.06 105 ALA A N 1
ATOM 844 C CA . ALA A 1 105 ? -15.274 -4.118 9.613 1.00 95.06 105 ALA A CA 1
ATOM 845 C C . ALA A 1 105 ? -13.840 -4.659 9.548 1.00 95.06 105 ALA A C 1
ATOM 847 O O . ALA A 1 105 ? -13.533 -5.444 8.657 1.00 95.06 105 ALA A O 1
ATOM 848 N N . MET A 1 106 ? -12.983 -4.326 10.515 1.00 95.19 106 MET A N 1
ATOM 849 C CA . MET A 1 106 ? -11.634 -4.891 10.615 1.00 95.19 106 MET A CA 1
ATOM 850 C C . MET A 1 106 ? -11.662 -6.405 10.891 1.00 95.19 106 MET A C 1
ATOM 852 O O . MET A 1 106 ? -10.923 -7.161 10.260 1.00 95.19 106 MET A O 1
ATOM 856 N N . GLY A 1 107 ? -12.567 -6.885 11.749 1.00 94.38 107 GLY A N 1
ATOM 857 C CA . GLY A 1 107 ? -12.771 -8.321 11.964 1.00 94.38 107 GLY A CA 1
ATOM 858 C C . GLY A 1 107 ? -13.307 -9.051 10.724 1.00 94.38 107 GLY A C 1
ATOM 859 O O . GLY A 1 107 ? -12.999 -10.222 10.492 1.00 94.38 107 GLY A O 1
ATOM 860 N N . ALA A 1 108 ? -14.106 -8.384 9.889 1.00 95.38 108 ALA A N 1
ATOM 861 C CA . ALA A 1 108 ? -14.529 -8.921 8.601 1.00 95.38 108 ALA A CA 1
ATOM 862 C C . ALA A 1 108 ? -13.394 -8.907 7.565 1.00 95.38 108 ALA A C 1
ATOM 864 O O . ALA A 1 108 ? -13.185 -9.918 6.899 1.00 95.38 108 ALA A O 1
ATOM 865 N N . LEU A 1 109 ? -12.616 -7.820 7.493 1.00 95.50 109 LEU A N 1
ATOM 866 C CA . LEU A 1 109 ? -11.416 -7.700 6.662 1.00 95.50 109 LEU A CA 1
ATOM 867 C C . LEU A 1 109 ? -10.466 -8.870 6.920 1.00 95.50 109 LEU A C 1
ATOM 869 O O . LEU A 1 109 ? -10.059 -9.551 5.984 1.00 95.50 109 LEU A O 1
ATOM 873 N N . LEU A 1 110 ? -10.174 -9.145 8.191 1.00 93.88 110 LEU A N 1
ATOM 874 C CA . LEU A 1 110 ? -9.326 -10.256 8.598 1.00 93.88 110 LEU A CA 1
ATOM 875 C C . LEU A 1 110 ? -9.877 -11.603 8.108 1.00 93.88 110 LEU A C 1
ATOM 877 O O . LEU A 1 110 ? -9.145 -12.382 7.508 1.00 93.88 110 LEU A O 1
ATOM 881 N N . ARG A 1 111 ? -11.175 -11.874 8.303 1.00 94.31 111 ARG A N 1
ATOM 882 C CA . ARG A 1 111 ? -11.815 -13.119 7.832 1.00 94.31 111 ARG A CA 1
ATOM 883 C C . ARG A 1 111 ? -11.750 -13.273 6.310 1.00 94.31 111 ARG A C 1
ATOM 885 O O . ARG A 1 111 ? -11.568 -14.388 5.822 1.00 94.31 111 ARG A O 1
ATOM 892 N N . ILE A 1 112 ? -11.878 -12.175 5.564 1.00 95.12 112 ILE A N 1
ATOM 893 C CA . ILE A 1 112 ? -11.723 -12.173 4.105 1.00 95.12 112 ILE A CA 1
ATOM 894 C C . ILE A 1 112 ? -10.266 -12.477 3.735 1.00 95.12 112 ILE A C 1
ATOM 896 O O . ILE A 1 112 ? -10.031 -13.382 2.940 1.00 95.12 112 ILE A O 1
ATOM 900 N N . VAL A 1 113 ? -9.295 -11.800 4.360 1.00 92.62 113 VAL A N 1
ATOM 901 C CA . VAL A 1 113 ? -7.852 -12.028 4.150 1.00 92.62 113 VAL A CA 1
ATOM 902 C C . VAL A 1 113 ? -7.482 -13.491 4.392 1.00 92.62 113 VAL A C 1
ATOM 904 O O . VAL A 1 113 ? -6.853 -14.111 3.539 1.00 92.62 113 VAL A O 1
ATOM 907 N N . GLN A 1 114 ? -7.932 -14.068 5.507 1.00 91.12 114 GLN A N 1
ATOM 908 C CA . GLN A 1 114 ? -7.714 -15.478 5.843 1.00 91.12 114 GLN A CA 1
ATOM 909 C C . GLN A 1 114 ? -8.215 -16.415 4.746 1.00 91.12 114 GLN A C 1
ATOM 911 O O . GLN A 1 114 ? -7.554 -17.385 4.382 1.00 91.12 114 GLN A O 1
ATOM 916 N N . ARG A 1 115 ? -9.406 -16.130 4.218 1.00 92.00 115 ARG A N 1
ATOM 917 C CA . ARG A 1 115 ? -10.049 -16.967 3.211 1.00 92.00 115 ARG A CA 1
ATOM 918 C C . ARG A 1 115 ? -9.406 -16.815 1.837 1.00 92.00 115 ARG A C 1
ATOM 920 O O . ARG A 1 115 ? -9.277 -17.816 1.138 1.00 92.00 115 ARG A O 1
ATOM 927 N N . MET A 1 116 ? -8.977 -15.603 1.487 1.00 92.06 116 MET A N 1
ATOM 928 C CA . MET A 1 116 ? -8.166 -15.334 0.299 1.00 92.06 116 MET A CA 1
ATOM 929 C C . MET A 1 116 ? -6.840 -16.095 0.364 1.00 92.06 116 MET A C 1
ATOM 931 O O . MET A 1 116 ? -6.509 -16.800 -0.574 1.00 92.06 116 MET A O 1
ATOM 935 N N . GLN A 1 117 ? -6.126 -16.039 1.491 1.00 87.12 117 GLN A N 1
ATOM 936 C CA . GLN A 1 117 ? -4.860 -16.762 1.661 1.00 87.12 117 GLN A CA 1
ATOM 937 C C . GLN A 1 117 ? -5.026 -18.289 1.673 1.00 87.12 117 GLN A C 1
ATOM 939 O O . GLN A 1 117 ? -4.108 -19.008 1.294 1.00 87.12 117 GLN A O 1
ATOM 944 N N . ALA A 1 118 ? -6.177 -18.796 2.120 1.00 87.12 118 ALA A N 1
ATOM 945 C CA . ALA A 1 118 ? -6.472 -20.228 2.129 1.00 87.12 118 ALA A CA 1
ATOM 946 C C . ALA A 1 118 ? -6.943 -20.779 0.769 1.00 87.12 118 ALA A C 1
ATOM 948 O O . ALA A 1 118 ? -7.093 -21.994 0.639 1.00 87.12 118 ALA A O 1
ATOM 949 N N . SER A 1 119 ? -7.223 -19.920 -0.217 1.00 84.06 119 SER A N 1
ATOM 950 C CA . SER A 1 119 ? -7.779 -20.316 -1.514 1.00 84.06 119 SER A CA 1
ATOM 951 C C . SER A 1 119 ? -6.768 -20.039 -2.631 1.00 84.06 119 SER A C 1
ATOM 953 O O . SER A 1 119 ? -6.401 -18.895 -2.849 1.00 84.06 119 SER A O 1
ATOM 955 N N . ASP A 1 120 ? -6.380 -21.061 -3.401 1.00 69.50 120 ASP A N 1
ATOM 956 C CA . ASP A 1 120 ? -5.501 -20.913 -4.584 1.00 69.50 120 ASP A CA 1
ATOM 957 C C . ASP A 1 120 ? -6.209 -20.263 -5.801 1.00 69.50 120 ASP A C 1
ATOM 959 O O . ASP A 1 120 ? -5.655 -20.182 -6.901 1.00 69.50 120 ASP A O 1
ATOM 963 N N . HIS A 1 121 ? -7.472 -19.857 -5.652 1.00 70.69 121 HIS A N 1
ATOM 964 C CA . HIS A 1 121 ? -8.352 -19.391 -6.727 1.00 70.69 121 HIS A CA 1
ATOM 965 C C . HIS A 1 121 ? -9.052 -18.085 -6.350 1.00 70.69 121 HIS A C 1
ATOM 967 O O . HIS A 1 121 ? -9.097 -17.725 -5.173 1.00 70.69 121 HIS A O 1
ATOM 973 N N . ASP A 1 122 ? -9.622 -17.416 -7.362 1.00 79.94 122 ASP A N 1
ATOM 974 C CA . ASP A 1 122 ? -10.417 -16.194 -7.216 1.00 79.94 122 ASP A CA 1
ATOM 975 C C . ASP A 1 122 ? -11.375 -16.312 -6.024 1.00 79.94 122 ASP A C 1
ATOM 977 O O . ASP A 1 122 ? -12.210 -17.218 -5.948 1.00 79.94 122 ASP A O 1
ATOM 981 N N . PHE A 1 123 ? -11.213 -15.408 -5.058 1.00 85.50 123 PHE A N 1
ATOM 982 C CA . PHE A 1 123 ? -12.034 -15.375 -3.858 1.00 85.50 123 PHE A CA 1
ATOM 983 C C . PHE A 1 123 ? -13.490 -15.083 -4.229 1.00 85.50 123 PHE A C 1
ATOM 985 O O . PHE A 1 123 ? -13.805 -13.998 -4.717 1.00 85.50 123 PHE A O 1
ATOM 992 N N . ASP A 1 124 ? -14.369 -16.041 -3.940 1.00 91.31 124 ASP A N 1
ATOM 993 C CA . ASP A 1 124 ? -15.816 -15.858 -3.992 1.00 91.31 124 ASP A CA 1
ATOM 994 C C . ASP A 1 124 ? -16.364 -15.647 -2.575 1.00 91.31 124 ASP A C 1
ATOM 996 O O . ASP A 1 124 ? -16.108 -16.441 -1.655 1.00 91.31 124 ASP A O 1
ATOM 1000 N N . MET A 1 125 ? -17.089 -14.545 -2.379 1.00 92.19 125 MET A N 1
ATOM 1001 C CA . MET A 1 125 ? -17.599 -14.163 -1.069 1.00 92.19 125 MET A CA 1
ATOM 1002 C C . MET A 1 125 ? -18.832 -15.008 -0.732 1.00 92.19 125 MET A C 1
ATOM 1004 O O . MET A 1 125 ? -19.827 -14.957 -1.450 1.00 92.19 125 MET A O 1
ATOM 1008 N N . PRO A 1 126 ? -18.832 -15.763 0.382 1.00 93.06 126 PRO A N 1
ATOM 1009 C CA . PRO A 1 126 ? -20.003 -16.544 0.755 1.00 93.06 126 PRO A CA 1
ATOM 1010 C C . PRO A 1 126 ? -21.202 -15.639 1.024 1.00 93.06 126 PRO A C 1
ATOM 1012 O O . PRO A 1 126 ? -21.074 -14.662 1.762 1.00 93.06 126 PRO A O 1
ATOM 1015 N N . GLU A 1 127 ? -22.382 -16.045 0.558 1.00 94.38 127 GLU A N 1
ATOM 1016 C CA . GLU A 1 127 ? -23.637 -15.305 0.758 1.00 94.38 127 GLU A CA 1
ATOM 1017 C C . GLU A 1 127 ? -23.892 -14.966 2.240 1.00 94.38 127 GLU A C 1
ATOM 1019 O O . GLU A 1 127 ? -24.369 -13.888 2.576 1.00 94.38 127 GLU A O 1
ATOM 1024 N N . ALA A 1 128 ? -23.515 -15.859 3.164 1.00 94.56 128 ALA A N 1
ATOM 1025 C CA . ALA A 1 128 ? -23.638 -15.613 4.602 1.00 94.56 128 ALA A CA 1
ATOM 1026 C C . ALA A 1 128 ? -22.753 -14.454 5.098 1.00 94.56 128 ALA A C 1
ATOM 1028 O O . ALA A 1 128 ? -23.149 -13.719 5.999 1.00 94.56 128 ALA A O 1
ATOM 1029 N N . MET A 1 129 ? -21.559 -14.291 4.522 1.00 94.44 129 MET A N 1
ATOM 1030 C CA . MET A 1 129 ? -20.654 -13.191 4.853 1.00 94.44 129 MET A CA 1
ATOM 1031 C C . MET A 1 129 ? -21.144 -11.886 4.233 1.00 94.44 129 MET A C 1
ATOM 1033 O O . MET A 1 129 ? -21.169 -10.873 4.922 1.00 94.44 129 MET A O 1
ATOM 1037 N N . GLU A 1 130 ? -21.590 -11.918 2.978 1.00 94.50 130 GLU A N 1
ATOM 1038 C CA . GLU A 1 130 ? -22.192 -10.755 2.319 1.00 94.50 130 GLU A CA 1
ATOM 1039 C C . GLU A 1 130 ? -23.409 -10.245 3.102 1.00 94.50 130 GLU A C 1
ATOM 1041 O O . GLU A 1 130 ? -23.503 -9.058 3.417 1.00 94.50 130 GLU A O 1
ATOM 1046 N N . ARG A 1 131 ? -24.289 -11.164 3.518 1.00 95.44 131 ARG A N 1
ATOM 1047 C CA . ARG A 1 131 ? -25.451 -10.853 4.350 1.00 95.44 131 ARG A CA 1
ATOM 1048 C C . ARG A 1 131 ? -25.051 -10.236 5.686 1.00 95.44 131 ARG A C 1
ATOM 1050 O O . ARG A 1 131 ? -25.620 -9.225 6.068 1.00 95.44 131 ARG A O 1
ATOM 1057 N N . HIS A 1 132 ? -24.045 -10.788 6.364 1.00 94.00 132 HIS A N 1
ATOM 1058 C CA . HIS A 1 132 ? -23.517 -10.225 7.610 1.00 94.00 132 HIS A CA 1
ATOM 1059 C C . HIS A 1 132 ? -22.999 -8.786 7.418 1.00 94.00 132 HIS A C 1
ATOM 1061 O O . HIS A 1 132 ? -23.339 -7.891 8.190 1.00 94.00 132 HIS A O 1
ATOM 1067 N N . LEU A 1 133 ? -22.224 -8.531 6.358 1.00 94.62 133 LEU A N 1
ATOM 1068 C CA . LEU A 1 133 ? -21.704 -7.194 6.054 1.00 94.62 133 LEU A CA 1
ATOM 1069 C C . LEU A 1 133 ? -22.826 -6.186 5.761 1.00 94.62 133 LEU A C 1
ATOM 1071 O O . LEU A 1 133 ? -22.758 -5.035 6.193 1.00 94.62 133 LEU A O 1
ATOM 1075 N N . HIS A 1 134 ? -23.855 -6.613 5.032 1.00 95.19 134 HIS A N 1
ATOM 1076 C CA . HIS A 1 134 ? -24.949 -5.742 4.622 1.00 95.19 134 HIS A CA 1
ATOM 1077 C C . HIS A 1 134 ? -25.986 -5.523 5.736 1.00 95.19 134 HIS A C 1
ATOM 1079 O O . HIS A 1 134 ? -26.385 -4.392 5.996 1.00 95.19 134 HIS A O 1
ATOM 1085 N N . GLU A 1 135 ? -26.439 -6.590 6.395 1.00 94.94 135 GLU A N 1
ATOM 1086 C CA . GLU A 1 135 ? -27.536 -6.547 7.369 1.00 94.94 135 GLU A CA 1
ATOM 1087 C C . GLU A 1 135 ? -27.056 -6.185 8.776 1.00 94.94 135 GLU A C 1
ATOM 1089 O O . GLU A 1 135 ? -27.661 -5.331 9.420 1.00 94.94 135 GLU A O 1
ATOM 1094 N N . GLU A 1 136 ? -25.973 -6.800 9.260 1.00 92.50 136 GLU A N 1
ATOM 1095 C CA . GLU A 1 136 ? -25.510 -6.584 10.637 1.00 92.50 136 GLU A CA 1
ATOM 1096 C C . GLU A 1 136 ? -24.616 -5.351 10.743 1.00 92.50 136 GLU A C 1
ATOM 1098 O O . GLU A 1 136 ? -24.772 -4.554 11.665 1.00 92.50 136 GLU A O 1
ATOM 1103 N N . LEU A 1 137 ? -23.709 -5.156 9.782 1.00 93.12 137 LEU A N 1
ATOM 1104 C CA . LE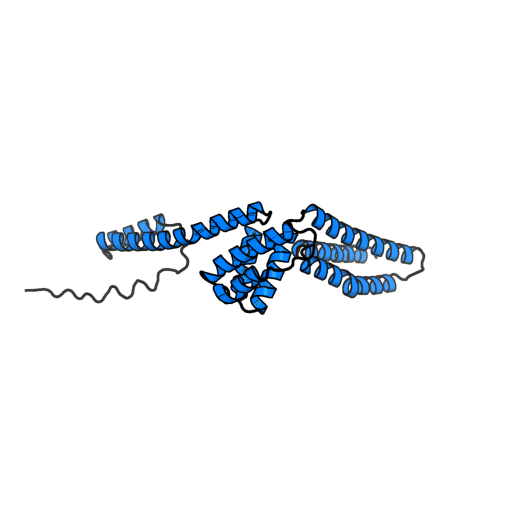U A 1 137 ? -22.776 -4.022 9.806 1.00 93.12 137 LEU A CA 1
ATOM 1105 C C . LEU A 1 137 ? -23.295 -2.790 9.062 1.00 93.12 137 LEU A C 1
ATOM 1107 O O . LEU A 1 137 ? -22.646 -1.743 9.084 1.00 93.12 137 LEU A O 1
ATOM 1111 N N . SER A 1 138 ? -24.462 -2.901 8.414 1.00 95.19 138 SER A N 1
ATOM 1112 C CA . SER A 1 138 ? -25.084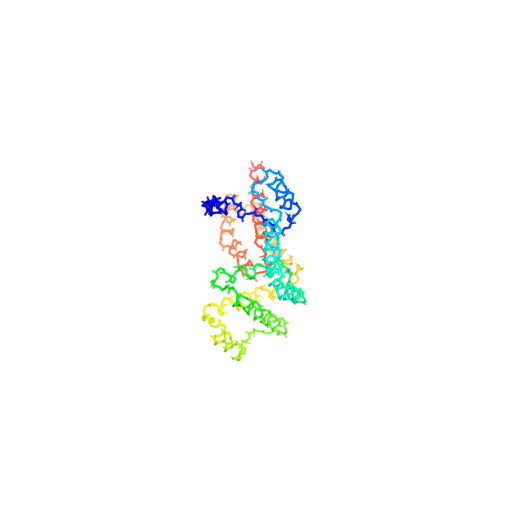 -1.819 7.640 1.00 95.19 138 SER A CA 1
ATOM 1113 C C . SER A 1 138 ? -24.133 -1.187 6.611 1.00 95.19 138 SER A C 1
ATOM 1115 O O . SER A 1 138 ? -24.212 0.014 6.340 1.00 95.19 138 SER A O 1
ATOM 1117 N N . LEU A 1 139 ? -23.205 -1.973 6.048 1.00 95.25 139 LEU A N 1
ATOM 1118 C CA . LEU A 1 139 ? -22.272 -1.480 5.040 1.00 95.25 139 LEU A CA 1
ATOM 1119 C C . LEU A 1 139 ? -22.974 -1.377 3.688 1.00 95.25 139 LEU A C 1
ATOM 1121 O O . LEU A 1 139 ? -23.635 -2.305 3.224 1.00 95.25 139 LEU A O 1
ATOM 1125 N N . SER A 1 140 ? -22.790 -0.242 3.017 1.00 95.81 140 SER A N 1
ATOM 1126 C CA . SER A 1 140 ? -23.246 -0.082 1.636 1.00 95.81 140 SER A CA 1
ATOM 1127 C C . SER A 1 140 ? -22.467 -1.001 0.688 1.00 95.81 140 SER A C 1
ATOM 1129 O O . SER A 1 140 ? -21.299 -1.298 0.933 1.00 95.81 140 SER A O 1
ATOM 1131 N N . ALA A 1 141 ? -23.058 -1.365 -0.456 1.00 94.88 141 ALA A N 1
ATOM 1132 C CA . ALA A 1 141 ? -22.375 -2.162 -1.485 1.00 94.88 141 ALA A CA 1
ATOM 1133 C C . ALA A 1 141 ? -20.992 -1.589 -1.863 1.00 94.88 141 ALA A C 1
ATOM 1135 O O . ALA A 1 141 ? -20.015 -2.320 -1.947 1.00 94.88 141 ALA A O 1
ATOM 1136 N N . LYS A 1 142 ? -20.872 -0.255 -1.960 1.00 94.25 142 LYS A N 1
ATOM 1137 C CA . LYS A 1 142 ? -19.589 0.419 -2.226 1.00 94.25 142 LYS A CA 1
ATOM 1138 C C . LYS A 1 142 ? -18.550 0.202 -1.121 1.00 94.25 142 LYS A C 1
ATOM 1140 O O . LYS A 1 142 ? -17.367 0.076 -1.417 1.00 94.25 142 LYS A O 1
ATOM 1145 N N . GLN A 1 143 ? -18.971 0.200 0.144 1.00 95.06 143 GLN A N 1
ATOM 1146 C CA . GLN A 1 143 ? -18.082 -0.067 1.278 1.00 95.06 143 GLN A CA 1
ATOM 1147 C C . GLN A 1 143 ? -17.682 -1.543 1.336 1.00 95.06 143 GLN A C 1
ATOM 1149 O O . GLN A 1 143 ? -16.541 -1.834 1.678 1.00 95.06 143 GLN A O 1
ATOM 1154 N N . ILE A 1 144 ? -18.582 -2.457 0.962 1.00 95.62 144 ILE A N 1
ATOM 1155 C CA . ILE A 1 144 ? -18.285 -3.890 0.838 1.00 95.62 144 ILE A CA 1
ATOM 1156 C C . ILE A 1 144 ? -17.249 -4.121 -0.271 1.00 95.62 144 ILE A C 1
ATOM 1158 O O . ILE A 1 144 ? -16.214 -4.730 -0.009 1.00 95.62 144 ILE A O 1
ATOM 1162 N N . ASP A 1 145 ? -17.452 -3.551 -1.462 1.00 94.00 145 ASP A N 1
ATOM 1163 C CA . ASP A 1 145 ? -16.483 -3.617 -2.566 1.00 94.00 145 ASP A CA 1
ATOM 1164 C C . ASP A 1 145 ? -15.115 -3.056 -2.149 1.00 94.00 145 ASP A C 1
ATOM 1166 O O . ASP A 1 145 ? -14.063 -3.636 -2.432 1.00 94.00 145 ASP A O 1
ATOM 1170 N N . PHE A 1 146 ? -15.120 -1.932 -1.425 1.00 94.12 146 PHE A N 1
ATOM 1171 C CA . PHE A 1 146 ? -13.904 -1.338 -0.883 1.00 94.12 146 PHE A CA 1
ATOM 1172 C C . PHE A 1 146 ? -13.208 -2.256 0.128 1.00 94.12 146 PHE A C 1
ATOM 1174 O O . PHE A 1 146 ? -11.989 -2.421 0.051 1.00 94.12 146 PHE A O 1
ATOM 1181 N N . LEU A 1 147 ? -13.962 -2.862 1.052 1.00 95.31 147 LEU A N 1
ATOM 1182 C CA . LEU A 1 147 ? -13.458 -3.802 2.053 1.00 95.31 147 LEU A CA 1
ATOM 1183 C C . LEU A 1 147 ? -12.809 -5.019 1.383 1.00 95.31 147 LEU A C 1
ATOM 1185 O O . LEU A 1 147 ? -11.715 -5.410 1.778 1.00 95.31 147 LEU A O 1
ATOM 1189 N N . ILE A 1 148 ? -13.433 -5.574 0.340 1.00 94.12 148 ILE A N 1
ATOM 1190 C CA . ILE A 1 148 ? -12.891 -6.698 -0.441 1.00 94.12 148 ILE A CA 1
ATOM 1191 C C . ILE A 1 148 ? -11.608 -6.281 -1.163 1.00 94.12 148 ILE A C 1
ATOM 1193 O O . ILE A 1 148 ? -10.604 -6.989 -1.096 1.00 94.12 148 ILE A O 1
ATOM 1197 N N . GLY A 1 149 ? -11.595 -5.111 -1.808 1.00 91.81 149 GLY A N 1
ATOM 1198 C CA . GLY A 1 149 ? -10.393 -4.588 -2.457 1.00 91.81 149 GLY A CA 1
ATOM 1199 C C . GLY A 1 149 ? -9.251 -4.338 -1.466 1.00 91.81 149 GLY A C 1
ATOM 1200 O O . GLY A 1 149 ? -8.087 -4.600 -1.774 1.00 91.81 149 GLY A O 1
ATOM 1201 N N . LEU A 1 150 ? -9.574 -3.867 -0.260 1.00 92.69 150 LEU A N 1
ATOM 1202 C CA . LEU A 1 150 ? -8.614 -3.708 0.828 1.00 92.69 150 LEU A CA 1
ATOM 1203 C C . LEU A 1 150 ? -8.105 -5.065 1.324 1.00 92.69 150 LEU A C 1
ATOM 1205 O O . LEU A 1 150 ? -6.895 -5.222 1.469 1.00 92.69 150 LEU A O 1
ATOM 1209 N N . ALA A 1 151 ? -8.988 -6.050 1.504 1.00 93.56 151 ALA A N 1
ATOM 1210 C CA . ALA A 1 151 ? -8.621 -7.407 1.898 1.00 93.56 151 ALA A CA 1
ATOM 1211 C C . ALA A 1 151 ? -7.673 -8.036 0.880 1.00 93.56 151 ALA A C 1
ATOM 1213 O O . ALA A 1 151 ? -6.647 -8.586 1.260 1.00 93.56 151 ALA A O 1
ATOM 1214 N N . ASN A 1 152 ? -7.964 -7.872 -0.411 1.00 89.81 152 ASN A N 1
ATOM 1215 C CA . ASN A 1 152 ? -7.125 -8.379 -1.485 1.00 89.81 152 ASN A CA 1
ATOM 1216 C C . ASN A 1 152 ? -5.714 -7.781 -1.418 1.00 89.81 152 ASN A C 1
ATOM 1218 O O . ASN A 1 152 ? -4.729 -8.514 -1.452 1.00 89.81 152 ASN A O 1
ATOM 1222 N N . ARG A 1 153 ? -5.602 -6.457 -1.235 1.00 88.31 153 ARG A N 1
ATOM 1223 C CA . ARG A 1 153 ? -4.300 -5.795 -1.057 1.00 88.31 153 ARG A CA 1
ATOM 1224 C C . ARG A 1 153 ? -3.560 -6.310 0.173 1.00 88.31 153 ARG A C 1
ATOM 1226 O O . ARG A 1 153 ? -2.359 -6.527 0.100 1.00 88.31 153 ARG A O 1
ATOM 1233 N N . VAL A 1 154 ? -4.258 -6.498 1.291 1.00 88.94 154 VAL A N 1
ATOM 1234 C CA . VAL A 1 154 ? -3.662 -6.954 2.554 1.00 88.94 154 VAL A CA 1
ATOM 1235 C C . VAL A 1 154 ? -3.207 -8.416 2.464 1.00 88.94 154 VAL A C 1
ATOM 1237 O O . VAL A 1 154 ? -2.072 -8.714 2.826 1.00 88.94 154 VAL A O 1
ATOM 1240 N N . ALA A 1 155 ? -4.038 -9.303 1.914 1.00 88.31 155 ALA A N 1
ATOM 1241 C CA . ALA A 1 155 ? -3.729 -10.719 1.717 1.00 88.31 155 ALA A CA 1
ATOM 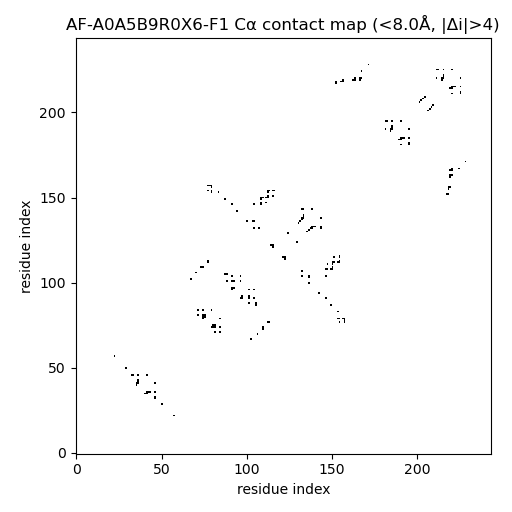1242 C C . ALA A 1 155 ? -2.482 -10.916 0.847 1.00 88.31 155 ALA A C 1
ATOM 1244 O O . ALA A 1 155 ? -1.621 -11.729 1.182 1.00 88.31 155 ALA A O 1
ATOM 1245 N N . HIS A 1 156 ? -2.349 -10.108 -0.209 1.00 80.56 156 HIS A N 1
ATOM 1246 C CA . HIS A 1 156 ? -1.218 -10.161 -1.135 1.00 80.56 156 HIS A CA 1
ATOM 1247 C C . HIS A 1 156 ? -0.018 -9.303 -0.700 1.00 80.56 156 HIS A C 1
ATOM 1249 O O . HIS A 1 156 ? 1.086 -9.460 -1.221 1.00 80.56 156 HIS A O 1
ATOM 1255 N N . ALA A 1 157 ? -0.180 -8.420 0.288 1.00 74.81 157 ALA A N 1
ATOM 1256 C CA . ALA A 1 157 ? 0.935 -7.672 0.869 1.00 74.81 157 ALA A CA 1
ATOM 1257 C C . ALA A 1 157 ? 1.839 -8.538 1.765 1.00 74.81 157 ALA A C 1
ATOM 1259 O O . ALA A 1 157 ? 2.928 -8.085 2.128 1.00 74.81 157 ALA A O 1
ATOM 1260 N N . GLY A 1 158 ? 1.385 -9.738 2.149 1.00 63.66 158 GLY A N 1
ATOM 1261 C CA . GLY A 1 158 ? 2.165 -10.748 2.873 1.00 63.66 158 GLY A CA 1
ATOM 1262 C C . GLY A 1 158 ? 2.917 -11.726 1.962 1.00 63.66 158 GLY A C 1
ATOM 1263 O O . GLY A 1 158 ? 3.856 -12.376 2.420 1.00 63.66 158 GLY A O 1
ATOM 1264 N N . SER A 1 159 ? 2.561 -11.814 0.673 1.00 56.28 159 SER A N 1
ATOM 1265 C CA . SER A 1 159 ? 3.288 -12.613 -0.325 1.00 56.28 159 SER A CA 1
ATOM 1266 C C . SER A 1 159 ? 4.648 -11.977 -0.622 1.00 56.28 159 SER A C 1
ATOM 1268 O O . SER A 1 159 ? 4.790 -11.160 -1.521 1.00 56.28 159 SER A O 1
ATOM 1270 N N . SER A 1 160 ? 5.604 -12.359 0.227 1.00 60.16 160 SER A N 1
ATOM 1271 C CA . SER A 1 160 ? 7.059 -12.238 0.178 1.00 60.16 160 SER A CA 1
ATOM 1272 C C . SER A 1 160 ? 7.628 -10.941 -0.402 1.00 60.16 160 SER A C 1
ATOM 1274 O O . SER A 1 160 ? 7.514 -10.651 -1.591 1.00 60.16 160 SER A O 1
ATOM 1276 N N . ASN A 1 161 ? 8.391 -10.220 0.422 1.00 65.00 161 ASN A N 1
ATOM 1277 C CA . ASN A 1 161 ? 9.305 -9.171 -0.036 1.00 65.00 161 ASN A CA 1
ATOM 1278 C C . ASN A 1 161 ? 10.146 -9.633 -1.248 1.00 65.00 161 ASN A C 1
ATOM 1280 O O . ASN A 1 161 ? 10.426 -8.844 -2.135 1.00 65.00 161 ASN A O 1
ATOM 1284 N N . GLU A 1 162 ? 10.430 -10.933 -1.344 1.00 67.94 162 GLU A N 1
ATOM 1285 C CA . GLU A 1 162 ? 11.117 -11.586 -2.460 1.00 67.94 162 GLU A CA 1
ATOM 1286 C C . GLU A 1 162 ? 10.340 -11.531 -3.787 1.00 67.94 162 GLU A C 1
ATOM 1288 O O . GLU A 1 162 ? 10.942 -11.343 -4.835 1.00 67.94 162 GLU A O 1
ATOM 1293 N N . HIS A 1 163 ? 9.005 -11.648 -3.777 1.00 70.25 163 HIS A N 1
ATOM 1294 C CA . HIS A 1 163 ? 8.189 -11.477 -4.991 1.00 70.25 163 HIS A CA 1
ATOM 1295 C C . HIS A 1 163 ? 8.127 -10.012 -5.424 1.00 70.25 163 HIS A C 1
ATOM 1297 O O . HIS A 1 163 ? 8.157 -9.713 -6.617 1.00 70.25 163 HIS A O 1
ATOM 1303 N N . ARG A 1 164 ? 8.075 -9.087 -4.460 1.00 74.06 164 ARG A N 1
ATOM 1304 C CA . ARG A 1 164 ? 8.137 -7.646 -4.743 1.00 74.06 164 ARG A CA 1
ATOM 1305 C C . ARG A 1 164 ? 9.494 -7.247 -5.309 1.00 74.06 164 ARG A C 1
ATOM 1307 O O . ARG A 1 164 ? 9.553 -6.543 -6.311 1.00 74.06 164 ARG A O 1
ATOM 1314 N N . GLU A 1 165 ? 10.570 -7.743 -4.706 1.00 79.44 165 GLU A N 1
ATOM 1315 C CA . GLU A 1 165 ? 11.937 -7.571 -5.193 1.00 79.44 165 GLU A CA 1
ATOM 1316 C C . GLU A 1 165 ? 12.111 -8.203 -6.575 1.00 79.44 165 GLU A C 1
ATOM 1318 O O . GLU A 1 165 ? 12.658 -7.553 -7.457 1.00 79.44 165 GLU A O 1
ATOM 1323 N N . ALA A 1 166 ? 11.570 -9.401 -6.817 1.00 84.25 166 ALA A N 1
ATOM 1324 C CA . ALA A 1 166 ? 11.612 -10.038 -8.132 1.00 84.25 166 ALA A CA 1
ATOM 1325 C C . ALA A 1 166 ? 10.878 -9.219 -9.207 1.00 84.25 166 ALA A C 1
ATOM 1327 O O . ALA A 1 166 ? 11.408 -9.030 -10.300 1.00 84.25 166 ALA A O 1
ATOM 1328 N N . ASN A 1 167 ? 9.695 -8.679 -8.898 1.00 82.06 167 ASN A N 1
ATOM 1329 C CA . ASN A 1 167 ? 8.953 -7.821 -9.825 1.00 82.06 167 ASN A CA 1
ATOM 1330 C C . ASN A 1 167 ? 9.668 -6.481 -10.071 1.00 82.06 167 ASN A C 1
ATOM 1332 O O . ASN A 1 167 ? 9.707 -5.993 -11.203 1.00 82.06 167 ASN A O 1
ATOM 1336 N N . ALA A 1 168 ? 10.248 -5.876 -9.030 1.00 87.69 168 ALA A N 1
ATOM 1337 C CA . ALA A 1 168 ? 11.053 -4.663 -9.160 1.00 87.69 168 ALA A CA 1
ATOM 1338 C C . ALA A 1 168 ? 12.290 -4.910 -10.038 1.00 87.69 168 ALA A C 1
ATOM 1340 O O . ALA A 1 168 ? 12.570 -4.133 -10.954 1.00 87.69 168 ALA A O 1
ATOM 1341 N N . GLU A 1 169 ? 12.980 -6.023 -9.801 1.00 90.19 169 GLU A N 1
ATOM 1342 C CA . GLU A 1 169 ? 14.142 -6.470 -10.562 1.00 90.19 169 GLU A CA 1
ATOM 1343 C C . GLU A 1 169 ? 13.778 -6.735 -12.030 1.00 90.19 169 GLU A C 1
ATOM 1345 O O . GLU A 1 169 ? 14.483 -6.278 -12.927 1.00 90.19 169 GLU A O 1
ATOM 1350 N N . GLU A 1 170 ? 12.636 -7.370 -12.316 1.00 90.25 170 GLU A N 1
ATOM 1351 C CA . GLU A 1 170 ? 12.163 -7.568 -13.693 1.00 90.25 170 GLU A CA 1
ATOM 1352 C C . GLU A 1 170 ? 11.953 -6.226 -14.421 1.00 90.25 170 GLU A C 1
ATOM 1354 O O . GLU A 1 170 ? 12.361 -6.055 -15.577 1.00 90.25 170 GLU A O 1
ATOM 1359 N N . ILE A 1 171 ? 11.350 -5.239 -13.745 1.00 90.25 171 ILE A N 1
ATOM 1360 C CA . ILE A 1 171 ? 11.147 -3.896 -14.305 1.00 90.25 171 ILE A CA 1
ATOM 1361 C C . ILE A 1 171 ? 12.496 -3.221 -14.593 1.00 90.25 171 ILE A C 1
ATOM 1363 O O . ILE A 1 171 ? 12.667 -2.650 -15.677 1.00 90.25 171 ILE A O 1
ATOM 1367 N N . LEU A 1 172 ? 13.458 -3.310 -13.669 1.00 90.56 172 LEU A N 1
ATOM 1368 C CA . LEU A 1 172 ? 14.807 -2.756 -13.829 1.00 90.56 172 LEU A CA 1
ATOM 1369 C C . LEU A 1 172 ? 15.574 -3.429 -14.977 1.00 90.56 172 LEU A C 1
ATOM 1371 O O . LEU A 1 172 ? 16.141 -2.741 -15.829 1.00 90.56 172 LEU A O 1
ATOM 1375 N N . GLN A 1 173 ? 15.516 -4.756 -15.083 1.00 92.25 173 GLN A N 1
ATOM 1376 C CA . GLN A 1 173 ? 16.131 -5.504 -16.183 1.00 92.25 173 GLN A CA 1
ATOM 1377 C C . GLN A 1 173 ? 15.528 -5.129 -17.540 1.00 92.25 173 GLN A C 1
ATOM 1379 O O . GLN A 1 173 ? 16.247 -4.971 -18.535 1.00 92.25 173 GLN A O 1
ATOM 1384 N N . TRP A 1 174 ? 14.208 -4.939 -17.603 1.00 93.62 174 TRP A N 1
ATOM 1385 C CA . TRP A 1 174 ? 13.547 -4.470 -18.817 1.00 93.62 174 TRP A CA 1
ATOM 1386 C C . TRP A 1 174 ? 14.007 -3.058 -19.208 1.00 93.62 174 TRP A C 1
ATOM 1388 O O . TRP A 1 174 ? 14.339 -2.833 -20.378 1.00 93.62 174 TRP A O 1
ATOM 1398 N N . ILE A 1 175 ? 14.075 -2.128 -18.245 1.00 91.69 175 ILE A N 1
ATOM 1399 C CA . ILE A 1 175 ? 14.600 -0.768 -18.450 1.00 91.69 175 ILE A CA 1
ATOM 1400 C C . ILE A 1 175 ? 16.016 -0.825 -19.031 1.00 91.69 175 ILE A C 1
ATOM 1402 O O . ILE A 1 175 ? 16.291 -0.182 -20.050 1.00 91.69 175 ILE A O 1
ATOM 1406 N N . GLU A 1 176 ? 16.894 -1.628 -18.432 1.00 91.19 176 GLU A N 1
ATOM 1407 C CA . GLU A 1 176 ? 18.293 -1.726 -18.842 1.00 91.19 176 GLU A CA 1
ATOM 1408 C C . GLU A 1 176 ? 18.446 -2.351 -20.237 1.00 91.19 176 GLU A C 1
ATOM 1410 O O . GLU A 1 176 ? 19.234 -1.884 -21.067 1.00 91.19 176 GLU A O 1
ATOM 1415 N N . SER A 1 177 ? 17.612 -3.340 -20.574 1.00 93.25 177 SER A N 1
ATOM 1416 C CA . SER A 1 177 ? 17.562 -3.903 -21.928 1.00 93.25 177 SER A CA 1
ATOM 1417 C C . SER A 1 177 ? 17.145 -2.862 -22.971 1.00 93.25 177 SER A C 1
ATOM 1419 O O . SER A 1 177 ? 17.752 -2.782 -24.045 1.00 93.25 177 SER A O 1
ATOM 1421 N N . VAL A 1 178 ? 16.122 -2.050 -22.682 1.00 92.38 178 VAL A N 1
ATOM 1422 C CA . VAL A 1 178 ? 15.684 -0.976 -23.587 1.00 92.38 178 VAL A CA 1
ATOM 1423 C C . VAL A 1 178 ? 16.804 0.045 -23.784 1.00 92.38 178 VAL A C 1
ATOM 1425 O O . VAL A 1 178 ? 17.089 0.416 -24.926 1.00 92.38 178 VAL A O 1
ATOM 1428 N N . ARG A 1 179 ? 17.475 0.454 -22.702 1.00 91.31 179 ARG A N 1
ATOM 1429 C CA . ARG A 1 179 ? 18.609 1.389 -22.747 1.00 91.31 179 ARG A CA 1
ATOM 1430 C C . ARG A 1 179 ? 19.751 0.856 -23.601 1.00 91.31 179 ARG A C 1
ATOM 1432 O O . ARG A 1 179 ? 20.185 1.529 -24.535 1.00 91.31 179 ARG A O 1
ATOM 1439 N N . THR A 1 180 ? 20.164 -0.384 -23.353 1.00 92.12 180 THR A N 1
ATOM 1440 C CA . THR A 1 180 ? 21.228 -1.053 -24.110 1.00 92.12 180 THR A CA 1
ATOM 1441 C C . THR A 1 180 ? 20.908 -1.099 -25.606 1.00 92.12 180 THR A C 1
ATOM 1443 O O . THR A 1 180 ? 21.757 -0.771 -26.436 1.00 92.12 180 THR A O 1
ATOM 1446 N N . LYS A 1 181 ? 19.664 -1.431 -25.975 1.00 92.50 181 LYS A N 1
ATOM 1447 C CA . LYS A 1 181 ? 19.222 -1.453 -27.381 1.00 92.50 181 LYS A CA 1
ATOM 1448 C C . LYS A 1 181 ? 19.264 -0.072 -28.037 1.00 92.50 181 LYS A C 1
ATOM 1450 O O . LYS A 1 181 ? 19.669 0.031 -29.195 1.00 92.50 181 LYS A O 1
ATOM 1455 N N . LEU A 1 182 ? 18.855 0.982 -27.326 1.00 90.25 182 LEU A N 1
ATOM 1456 C CA . LEU A 1 182 ? 18.941 2.355 -27.833 1.00 90.25 182 LEU A CA 1
ATOM 1457 C C . LEU A 1 182 ? 20.401 2.782 -28.029 1.00 90.25 182 LEU A C 1
ATOM 1459 O O . LEU A 1 182 ? 20.732 3.300 -29.093 1.00 90.25 182 LEU A O 1
ATOM 1463 N N . LYS A 1 183 ? 21.279 2.492 -27.062 1.00 91.88 183 LYS A N 1
ATOM 1464 C CA . LYS A 1 183 ? 22.715 2.789 -27.150 1.00 91.88 183 LYS A CA 1
ATOM 1465 C C . LYS A 1 183 ? 23.380 2.089 -28.338 1.00 91.88 183 LYS A C 1
ATOM 1467 O O . LYS A 1 183 ? 24.014 2.744 -29.158 1.00 91.88 183 LYS A O 1
ATOM 1472 N N . GLN A 1 184 ? 23.146 0.788 -28.507 1.00 92.00 184 GLN A N 1
ATOM 1473 C CA . GLN A 1 184 ? 23.664 0.029 -29.652 1.00 92.00 184 GLN A CA 1
ATOM 1474 C C . GLN A 1 184 ? 23.156 0.571 -30.998 1.00 92.00 184 GLN A C 1
ATOM 1476 O O . GLN A 1 184 ? 23.876 0.557 -32.000 1.00 92.00 184 GLN A O 1
ATOM 1481 N N . ALA A 1 185 ? 21.912 1.057 -31.055 1.00 93.50 185 ALA A N 1
ATOM 1482 C CA . ALA A 1 185 ? 21.371 1.675 -32.264 1.00 93.50 185 ALA A CA 1
ATOM 1483 C C . ALA A 1 185 ? 22.078 2.999 -32.611 1.00 93.50 185 ALA A C 1
ATOM 1485 O O . ALA A 1 185 ? 22.266 3.276 -33.797 1.00 93.50 185 ALA A O 1
ATOM 1486 N N . ILE A 1 186 ? 22.506 3.771 -31.605 1.00 93.31 186 ILE A N 1
ATOM 1487 C CA . ILE A 1 186 ? 23.324 4.981 -31.790 1.00 93.31 186 ILE A CA 1
ATOM 1488 C C . ILE A 1 186 ? 24.727 4.610 -32.278 1.00 93.31 186 ILE A C 1
ATOM 1490 O O . ILE A 1 186 ? 25.156 5.099 -33.318 1.00 93.31 186 ILE A O 1
ATOM 1494 N N . GLU A 1 187 ? 25.414 3.698 -31.585 1.00 92.62 187 GLU A N 1
ATOM 1495 C CA . GLU A 1 187 ? 26.787 3.277 -31.920 1.00 92.62 187 GLU A CA 1
ATOM 1496 C C . GLU A 1 187 ? 26.893 2.675 -33.330 1.00 92.62 187 GLU A C 1
ATOM 1498 O O . GLU A 1 187 ? 27.891 2.850 -34.026 1.00 92.62 187 GLU A O 1
ATOM 1503 N N . SER A 1 188 ? 25.837 1.998 -33.786 1.00 95.19 188 SER A N 1
ATOM 1504 C CA . SER A 1 188 ? 25.752 1.449 -35.144 1.00 95.19 188 SER A CA 1
ATOM 1505 C C . SER A 1 188 ? 25.241 2.441 -36.200 1.00 95.19 188 SER A C 1
ATOM 1507 O O . SER A 1 188 ? 24.983 2.029 -37.331 1.00 95.19 188 SER A O 1
ATOM 1509 N N . ASN A 1 189 ? 25.079 3.728 -35.859 1.00 95.25 189 ASN A N 1
ATOM 1510 C CA . ASN A 1 189 ? 24.522 4.788 -36.714 1.00 95.25 189 ASN A CA 1
ATOM 1511 C C . ASN A 1 189 ? 23.127 4.476 -37.298 1.00 95.25 189 ASN A C 1
ATOM 1513 O O . ASN A 1 189 ? 22.716 5.065 -38.298 1.00 95.25 189 ASN A O 1
ATOM 1517 N N . LYS A 1 190 ? 22.371 3.554 -36.687 1.00 96.56 190 LYS A N 1
ATOM 1518 C CA . LYS A 1 190 ? 20.983 3.240 -37.076 1.00 96.56 190 LYS A CA 1
ATOM 1519 C C . LYS A 1 190 ? 19.982 4.244 -36.512 1.00 96.56 190 LYS A C 1
ATOM 1521 O O . LYS A 1 190 ? 18.843 4.298 -36.974 1.00 96.56 190 LYS A O 1
ATOM 1526 N N . LEU A 1 191 ? 20.380 4.993 -35.487 1.00 94.62 191 LEU A N 1
ATOM 1527 C CA . LEU A 1 191 ? 19.546 5.957 -34.791 1.00 94.62 191 LEU A CA 1
ATOM 1528 C C . LEU A 1 191 ? 20.394 7.158 -34.366 1.00 94.62 191 LEU A C 1
ATOM 1530 O O . LEU A 1 191 ? 21.495 6.982 -33.857 1.00 94.62 191 LEU A O 1
ATOM 1534 N N . SER A 1 192 ? 19.887 8.377 -34.547 1.00 94.12 192 SER A N 1
ATOM 1535 C CA . SER A 1 192 ? 20.548 9.561 -33.993 1.00 94.12 192 SER A CA 1
ATOM 1536 C C . SER A 1 192 ? 20.343 9.632 -32.474 1.00 94.12 192 SER A C 1
ATOM 1538 O O . SER A 1 192 ? 19.332 9.145 -31.957 1.00 94.12 192 SER A O 1
ATOM 1540 N N . GLY A 1 193 ? 21.247 10.297 -31.748 1.00 88.94 193 GLY A N 1
ATOM 1541 C CA . GLY A 1 193 ? 21.069 10.533 -30.307 1.00 88.94 193 GLY A CA 1
ATOM 1542 C C . GLY A 1 193 ? 19.758 11.267 -29.983 1.00 88.94 193 GLY A C 1
ATOM 1543 O O . GLY A 1 193 ? 19.050 10.913 -29.038 1.00 88.94 193 GLY A O 1
ATOM 1544 N N . GLN A 1 194 ? 19.353 12.223 -30.828 1.00 90.12 194 GLN A N 1
ATOM 1545 C CA . GLN A 1 194 ? 18.088 12.949 -30.670 1.00 90.12 194 GLN A CA 1
ATOM 1546 C C . GLN A 1 194 ? 16.862 12.037 -30.849 1.00 90.12 194 GLN A C 1
ATOM 1548 O O . GLN A 1 194 ? 15.881 12.161 -30.112 1.00 90.12 194 GLN A O 1
ATOM 1553 N N . ASP A 1 195 ? 16.894 11.112 -31.810 1.00 89.38 195 ASP A N 1
ATOM 1554 C CA . ASP A 1 195 ? 15.805 10.150 -32.015 1.00 89.38 195 ASP A CA 1
ATOM 1555 C C . ASP A 1 195 ? 15.731 9.117 -30.893 1.00 89.38 195 ASP A C 1
ATOM 1557 O O . ASP A 1 195 ? 14.631 8.771 -30.453 1.00 89.38 195 ASP A O 1
ATOM 1561 N N . ALA A 1 196 ? 16.881 8.657 -30.397 1.00 90.44 196 ALA A N 1
ATOM 1562 C CA . ALA A 1 196 ? 16.956 7.775 -29.238 1.00 90.44 196 ALA A CA 1
ATOM 1563 C C . ALA A 1 196 ? 16.350 8.434 -27.995 1.00 90.44 196 ALA A C 1
ATOM 1565 O O . ALA A 1 196 ? 15.504 7.832 -27.335 1.00 90.44 196 ALA A O 1
ATOM 1566 N N . SER A 1 197 ? 16.690 9.701 -27.742 1.00 90.00 197 SER A N 1
ATOM 1567 C CA . SER A 1 197 ? 16.130 10.489 -26.642 1.00 90.00 197 SER A CA 1
ATOM 1568 C C . SER A 1 197 ? 14.610 10.651 -26.760 1.00 90.00 197 SER A C 1
ATOM 1570 O O . SER A 1 197 ? 13.877 10.376 -25.808 1.00 90.00 197 SER A O 1
ATOM 1572 N N . ARG A 1 198 ? 14.095 10.995 -27.951 1.00 88.56 198 ARG A N 1
ATOM 1573 C CA . ARG A 1 198 ? 12.642 11.082 -28.194 1.00 88.56 198 ARG A CA 1
ATOM 1574 C C . ARG A 1 198 ? 11.929 9.751 -27.942 1.00 88.56 198 ARG A C 1
ATOM 1576 O O . ARG A 1 198 ? 10.878 9.733 -27.303 1.00 88.56 198 ARG A O 1
ATOM 1583 N N . LYS A 1 199 ? 12.501 8.636 -28.409 1.00 92.69 199 LYS A N 1
ATOM 1584 C CA . LYS A 1 199 ? 11.954 7.291 -28.168 1.00 92.69 199 LYS A CA 1
ATOM 1585 C C . LYS A 1 199 ? 11.977 6.926 -26.687 1.00 92.69 199 LYS A C 1
ATOM 1587 O O . LYS A 1 199 ? 11.000 6.371 -26.196 1.00 92.69 199 LYS A O 1
ATOM 1592 N N . TRP A 1 200 ? 13.046 7.266 -25.975 1.00 93.31 200 TRP A N 1
ATOM 1593 C CA . TRP A 1 200 ? 13.148 7.022 -24.542 1.00 93.31 200 TRP A CA 1
ATOM 1594 C C . TRP A 1 200 ? 12.076 7.779 -23.747 1.00 93.31 200 TRP A C 1
ATOM 1596 O O . TRP A 1 200 ? 11.367 7.166 -22.951 1.00 93.31 200 TRP A O 1
ATOM 1606 N N . GLN A 1 201 ? 11.865 9.073 -24.024 1.00 91.25 201 GLN A N 1
ATOM 1607 C CA . GLN A 1 201 ? 10.794 9.847 -23.375 1.00 91.25 201 GLN A CA 1
ATOM 1608 C C . GLN A 1 201 ? 9.407 9.246 -23.638 1.00 91.25 201 GLN A C 1
ATOM 1610 O O . GLN A 1 201 ? 8.595 9.137 -22.719 1.00 91.25 201 GLN A O 1
ATOM 1615 N N . PHE A 1 202 ? 9.154 8.786 -24.868 1.00 92.06 202 PHE A N 1
ATOM 1616 C CA . PHE A 1 202 ? 7.915 8.083 -25.195 1.00 92.06 202 PHE A CA 1
ATOM 1617 C C . PHE A 1 202 ? 7.745 6.801 -24.360 1.00 92.06 202 PHE A C 1
ATOM 1619 O O . PHE A 1 202 ? 6.683 6.570 -23.786 1.00 92.06 202 PHE A O 1
ATOM 1626 N N . ILE A 1 203 ? 8.787 5.976 -24.239 1.00 91.94 203 ILE A N 1
ATOM 1627 C CA . ILE A 1 203 ? 8.736 4.742 -23.439 1.00 91.94 203 ILE A CA 1
ATOM 1628 C C . ILE A 1 203 ? 8.477 5.059 -21.960 1.00 91.94 203 ILE A C 1
ATOM 1630 O O . ILE A 1 203 ? 7.626 4.410 -21.346 1.00 91.94 203 ILE A O 1
ATOM 1634 N N . LYS A 1 204 ? 9.133 6.085 -21.400 1.00 93.38 204 LYS A N 1
ATOM 1635 C CA . LYS A 1 204 ? 8.896 6.511 -20.013 1.00 93.38 204 LYS A CA 1
ATOM 1636 C C . LYS A 1 204 ? 7.432 6.865 -19.764 1.00 93.38 204 LYS A C 1
ATOM 1638 O O . LYS A 1 204 ? 6.821 6.343 -18.836 1.00 93.38 204 LYS A O 1
ATOM 1643 N N . GLN A 1 205 ? 6.872 7.727 -20.611 1.00 90.31 205 GLN A N 1
ATOM 1644 C CA . GLN A 1 205 ? 5.524 8.255 -20.423 1.00 90.31 205 GLN A CA 1
ATOM 1645 C C . GLN A 1 205 ? 4.436 7.200 -20.658 1.00 90.31 205 GLN A C 1
ATOM 1647 O O . GLN A 1 205 ? 3.472 7.140 -19.900 1.00 90.31 205 GLN A O 1
ATOM 1652 N N . TYR A 1 206 ? 4.573 6.381 -21.704 1.00 90.25 206 TYR A N 1
ATOM 1653 C CA . TYR A 1 206 ? 3.476 5.531 -22.180 1.00 90.25 206 TYR A CA 1
ATOM 1654 C C . TYR A 1 206 ? 3.616 4.052 -21.826 1.00 90.25 206 TYR A C 1
ATOM 1656 O O . TYR A 1 206 ? 2.656 3.306 -21.995 1.00 90.25 206 TYR A O 1
ATOM 1664 N N . GLN A 1 207 ? 4.780 3.605 -21.354 1.00 90.12 207 GLN A N 1
ATOM 1665 C CA . GLN A 1 207 ? 4.988 2.201 -20.983 1.00 90.12 207 GLN A CA 1
ATOM 1666 C C . GLN A 1 207 ? 5.429 2.068 -19.531 1.00 90.12 207 GLN A C 1
ATOM 1668 O O . GLN A 1 207 ? 4.813 1.326 -18.771 1.00 90.12 207 GLN A O 1
ATOM 1673 N N . LEU A 1 208 ? 6.455 2.815 -19.127 1.00 90.94 208 LEU A N 1
ATOM 1674 C CA . LEU A 1 208 ? 7.061 2.652 -17.810 1.00 90.94 208 LEU A CA 1
ATOM 1675 C C . LEU A 1 208 ? 6.209 3.238 -16.683 1.00 90.94 208 LEU A C 1
ATOM 1677 O O . LEU A 1 208 ? 5.911 2.523 -15.731 1.00 90.94 208 LEU A O 1
ATOM 1681 N N . ALA A 1 209 ? 5.759 4.491 -16.804 1.00 92.12 209 ALA A N 1
ATOM 1682 C CA . ALA A 1 209 ? 4.885 5.096 -15.800 1.00 92.12 209 ALA A CA 1
ATOM 1683 C C . ALA A 1 209 ? 3.577 4.295 -15.598 1.00 92.12 209 ALA A C 1
ATOM 1685 O O . ALA A 1 209 ? 3.243 4.004 -14.449 1.00 92.12 209 ALA A O 1
ATOM 1686 N N . PRO A 1 210 ? 2.870 3.843 -16.659 1.00 91.25 210 PRO A N 1
ATOM 1687 C CA . PRO A 1 210 ? 1.718 2.956 -16.500 1.00 91.25 210 PRO A CA 1
ATOM 1688 C C . PRO A 1 210 ? 2.051 1.618 -15.835 1.00 91.25 210 PRO A C 1
ATOM 1690 O O . PRO A 1 210 ? 1.279 1.164 -14.995 1.00 91.25 210 PRO A O 1
ATOM 1693 N N . LYS A 1 211 ? 3.189 0.992 -16.172 1.00 90.56 211 LYS A N 1
ATOM 1694 C CA . LYS A 1 211 ? 3.615 -0.267 -15.541 1.00 90.56 211 LYS A CA 1
ATOM 1695 C C . LYS A 1 211 ? 3.883 -0.102 -14.048 1.00 90.56 211 LYS A C 1
ATOM 1697 O O . LYS A 1 211 ? 3.377 -0.903 -13.272 1.00 90.56 211 LYS A O 1
ATOM 1702 N N . LEU A 1 212 ? 4.632 0.931 -13.655 1.00 91.44 212 LEU A N 1
ATOM 1703 C CA . LEU A 1 212 ? 4.910 1.224 -12.246 1.00 91.44 212 LEU A CA 1
ATOM 1704 C C . LEU A 1 212 ? 3.614 1.496 -11.483 1.00 91.44 212 LEU A C 1
ATOM 1706 O O . LEU A 1 212 ? 3.377 0.888 -10.447 1.00 91.44 212 LEU A O 1
ATOM 1710 N N . LYS A 1 213 ? 2.729 2.327 -12.046 1.00 90.44 213 LYS A N 1
ATOM 1711 C CA . LYS A 1 213 ? 1.420 2.610 -11.453 1.00 90.44 213 LYS A CA 1
ATOM 1712 C C . LYS A 1 213 ? 0.593 1.336 -11.258 1.00 90.44 213 LYS A C 1
ATOM 1714 O O . LYS A 1 213 ? 0.066 1.123 -10.174 1.00 90.44 213 LYS A O 1
ATOM 1719 N N . ALA A 1 214 ? 0.510 0.482 -12.278 1.00 81.94 214 ALA A N 1
ATOM 1720 C CA . ALA A 1 214 ? -0.242 -0.766 -12.200 1.00 81.94 214 ALA A CA 1
ATOM 1721 C C . ALA A 1 214 ? 0.357 -1.743 -11.175 1.00 81.94 214 ALA A C 1
ATOM 1723 O O . ALA A 1 214 ? -0.392 -2.359 -10.423 1.00 81.94 214 ALA A O 1
ATOM 1724 N N . ALA A 1 215 ? 1.687 -1.863 -11.111 1.00 85.31 215 ALA A N 1
ATOM 1725 C CA . ALA A 1 215 ? 2.363 -2.678 -10.100 1.00 85.31 215 ALA A CA 1
ATOM 1726 C C . ALA A 1 215 ? 2.067 -2.164 -8.680 1.00 85.31 215 ALA A C 1
ATOM 1728 O O . ALA A 1 215 ? 1.806 -2.954 -7.773 1.00 85.31 215 ALA A O 1
ATOM 1729 N N . THR A 1 216 ? 2.013 -0.841 -8.499 1.00 85.19 216 THR A N 1
ATOM 1730 C CA . THR A 1 216 ? 1.624 -0.225 -7.225 1.00 85.19 216 THR A CA 1
ATOM 1731 C C . THR A 1 216 ? 0.159 -0.446 -6.875 1.00 85.19 216 THR A C 1
ATOM 1733 O O . THR A 1 216 ? -0.148 -0.831 -5.749 1.00 85.19 216 THR A O 1
ATOM 1736 N N . GLU A 1 217 ? -0.755 -0.295 -7.832 1.00 79.88 217 GLU A N 1
ATOM 1737 C CA . GLU A 1 217 ? -2.185 -0.567 -7.630 1.00 79.88 217 GLU A CA 1
ATOM 1738 C C . GLU A 1 217 ? -2.457 -2.040 -7.282 1.00 79.88 217 GLU A C 1
ATOM 1740 O O . GLU A 1 217 ? -3.334 -2.326 -6.464 1.00 79.88 217 GLU A O 1
ATOM 1745 N N . ARG A 1 218 ? -1.677 -2.972 -7.849 1.00 78.12 218 ARG A N 1
ATOM 1746 C CA . ARG A 1 218 ? -1.732 -4.408 -7.525 1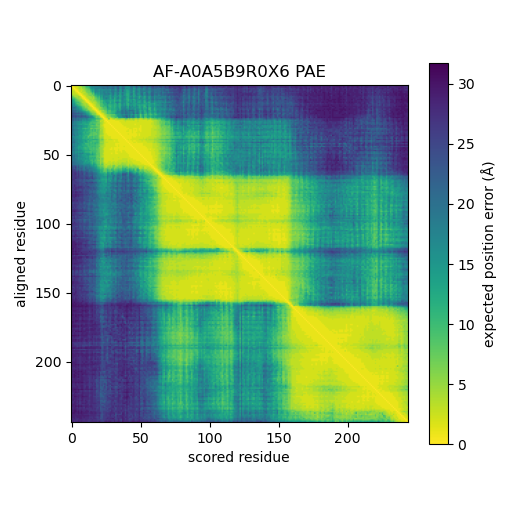.00 78.12 218 ARG A CA 1
ATOM 1747 C C . ARG A 1 218 ? -1.003 -4.778 -6.230 1.00 78.12 218 ARG A C 1
ATOM 1749 O O . ARG A 1 218 ? -1.118 -5.911 -5.778 1.00 78.12 218 ARG A O 1
ATOM 1756 N N . GLY A 1 219 ? -0.269 -3.848 -5.616 1.00 74.44 219 GLY A N 1
ATOM 1757 C CA . GLY A 1 219 ? 0.521 -4.108 -4.408 1.00 74.44 219 GLY A CA 1
ATOM 1758 C C . GLY A 1 219 ? 1.779 -4.956 -4.641 1.00 74.44 219 GLY A C 1
ATOM 1759 O O . GLY A 1 219 ? 2.410 -5.383 -3.668 1.00 74.44 219 GLY A O 1
ATOM 1760 N N . GLU A 1 220 ? 2.153 -5.173 -5.905 1.00 82.56 220 GLU A N 1
ATOM 1761 C CA . GLU A 1 220 ? 3.393 -5.837 -6.336 1.00 82.56 220 GLU A CA 1
ATOM 1762 C C . GLU A 1 220 ? 4.624 -4.970 -6.062 1.00 82.56 220 GLU A C 1
ATOM 1764 O O . GLU A 1 220 ? 5.725 -5.487 -5.912 1.00 82.56 220 GLU A O 1
ATOM 1769 N N . LEU A 1 221 ? 4.433 -3.653 -5.992 1.00 85.94 221 LEU A N 1
ATOM 1770 C CA . LEU A 1 221 ? 5.474 -2.671 -5.729 1.00 85.94 221 LEU A CA 1
ATOM 1771 C C . LEU A 1 221 ? 4.908 -1.605 -4.793 1.00 85.94 221 LEU A C 1
ATOM 1773 O O . LEU A 1 221 ? 3.881 -1.010 -5.105 1.00 85.94 221 LEU A O 1
ATOM 1777 N N . ASP A 1 222 ? 5.530 -1.330 -3.651 1.00 85.88 222 ASP A N 1
ATOM 1778 C CA . ASP A 1 222 ? 5.089 -0.177 -2.862 1.00 85.88 222 ASP A CA 1
ATOM 1779 C C . ASP A 1 222 ? 5.445 1.148 -3.556 1.00 85.88 222 ASP A C 1
ATOM 1781 O O . ASP A 1 222 ? 6.281 1.222 -4.462 1.00 85.88 222 ASP A O 1
ATOM 1785 N N . GLU A 1 223 ? 4.760 2.210 -3.141 1.00 86.38 223 GLU A N 1
ATOM 1786 C CA . GLU A 1 223 ? 4.889 3.530 -3.752 1.00 86.38 223 GLU A CA 1
ATOM 1787 C C . GLU A 1 223 ? 6.315 4.097 -3.628 1.00 86.38 223 GLU A C 1
ATOM 1789 O O . GLU A 1 223 ? 6.799 4.760 -4.545 1.00 86.38 223 GLU A O 1
ATOM 1794 N N . GLU A 1 224 ? 7.017 3.807 -2.531 1.00 85.88 224 GLU A N 1
ATOM 1795 C CA . GLU A 1 224 ? 8.374 4.304 -2.296 1.00 85.88 224 GLU A CA 1
ATOM 1796 C C . GLU A 1 224 ? 9.396 3.600 -3.193 1.00 85.88 224 GLU A C 1
ATOM 1798 O O . GLU A 1 224 ? 10.280 4.253 -3.757 1.00 85.88 224 GLU A O 1
ATOM 1803 N N . HIS A 1 225 ? 9.254 2.293 -3.417 1.00 86.94 225 HIS A N 1
ATOM 1804 C CA . HIS A 1 225 ? 10.047 1.586 -4.419 1.00 86.94 225 HIS A CA 1
ATOM 1805 C C . HIS A 1 225 ? 9.746 2.073 -5.839 1.00 86.94 225 HIS A C 1
ATOM 1807 O O . HIS A 1 225 ? 10.682 2.305 -6.607 1.00 86.94 225 HIS A O 1
ATOM 1813 N N . ALA A 1 226 ? 8.478 2.315 -6.185 1.00 93.56 226 ALA A N 1
ATOM 1814 C CA . ALA A 1 226 ? 8.117 2.878 -7.487 1.00 93.56 226 ALA A CA 1
ATOM 1815 C C . ALA A 1 226 ? 8.767 4.254 -7.722 1.00 93.56 226 ALA A C 1
ATOM 1817 O O . ALA A 1 226 ? 9.354 4.491 -8.783 1.00 93.56 226 ALA A O 1
ATOM 1818 N N . LYS A 1 227 ? 8.728 5.139 -6.716 1.00 94.12 227 LYS A N 1
ATOM 1819 C CA . LYS A 1 227 ? 9.410 6.444 -6.746 1.00 94.12 227 LYS A CA 1
ATOM 1820 C C . LYS A 1 227 ? 10.920 6.295 -6.870 1.00 94.12 227 LYS A C 1
ATOM 1822 O O . LYS A 1 227 ? 11.538 7.022 -7.643 1.00 94.12 227 LYS A O 1
ATOM 1827 N N . ARG A 1 228 ? 11.525 5.351 -6.146 1.00 92.19 228 ARG A N 1
ATOM 1828 C CA . ARG A 1 228 ? 12.971 5.100 -6.207 1.00 92.19 228 ARG A CA 1
ATOM 1829 C C . ARG A 1 228 ? 13.412 4.682 -7.604 1.00 92.19 228 ARG A C 1
ATOM 1831 O O . ARG A 1 228 ? 14.339 5.289 -8.129 1.00 92.19 228 ARG A O 1
ATOM 1838 N N . ILE A 1 229 ? 12.714 3.723 -8.217 1.00 92.75 229 ILE A N 1
ATOM 1839 C CA . ILE A 1 229 ? 12.973 3.298 -9.600 1.00 92.75 229 ILE A CA 1
ATOM 1840 C C . ILE A 1 229 ? 12.860 4.505 -10.538 1.00 92.75 229 ILE A C 1
ATOM 1842 O O . ILE A 1 229 ? 13.747 4.741 -11.358 1.00 92.75 229 ILE A O 1
ATOM 1846 N N . TRP A 1 230 ? 11.805 5.314 -10.389 1.00 95.50 230 TRP A N 1
ATOM 1847 C CA . TRP A 1 230 ? 11.618 6.526 -11.190 1.00 95.50 230 TRP A CA 1
ATOM 1848 C C . TRP A 1 230 ? 12.776 7.524 -11.046 1.00 95.50 230 TRP A C 1
ATOM 1850 O O . TRP A 1 230 ? 13.309 8.009 -12.044 1.00 95.50 230 TRP A O 1
ATOM 1860 N N . HIS A 1 231 ? 13.210 7.799 -9.818 1.00 93.81 231 HIS A N 1
ATOM 1861 C CA . HIS A 1 231 ? 14.323 8.708 -9.556 1.00 93.81 231 HIS A CA 1
ATOM 1862 C C . HIS A 1 231 ? 15.659 8.180 -10.067 1.00 93.81 231 HIS A C 1
ATOM 1864 O O . HIS A 1 231 ? 16.454 8.955 -10.593 1.00 93.81 231 HIS A O 1
ATOM 1870 N N . GLU A 1 232 ? 15.905 6.876 -9.961 1.00 91.06 232 GLU A N 1
ATOM 1871 C CA . GLU A 1 232 ? 17.089 6.249 -10.540 1.00 91.06 232 GLU A CA 1
ATOM 1872 C C . GLU A 1 232 ? 17.115 6.465 -12.058 1.00 91.06 232 GLU A C 1
ATOM 1874 O O . GLU A 1 232 ? 18.121 6.909 -12.616 1.00 91.06 232 GLU A O 1
ATOM 1879 N N . ILE A 1 233 ? 15.974 6.281 -12.728 1.00 90.00 233 ILE A N 1
ATOM 1880 C CA . ILE A 1 233 ? 15.845 6.546 -14.161 1.00 90.00 233 ILE A CA 1
ATOM 1881 C C . ILE A 1 233 ? 16.193 7.997 -14.513 1.00 90.00 233 ILE A C 1
ATOM 1883 O O . ILE A 1 233 ? 16.934 8.226 -15.473 1.00 90.00 233 ILE A O 1
ATOM 1887 N N . GLU A 1 234 ? 15.673 8.962 -13.754 1.00 91.88 234 GLU A N 1
ATOM 1888 C CA . GLU A 1 234 ? 15.929 10.390 -13.968 1.00 91.88 234 GLU A CA 1
ATOM 1889 C C . GLU A 1 234 ? 17.385 10.780 -13.679 1.00 91.88 234 GLU A C 1
ATOM 1891 O O . GLU A 1 234 ? 17.965 11.586 -14.411 1.00 91.88 234 GLU A O 1
ATOM 1896 N N . ALA A 1 235 ? 18.000 10.193 -12.651 1.00 88.50 235 ALA A N 1
ATOM 1897 C CA . ALA A 1 235 ? 19.386 10.461 -12.282 1.00 88.50 235 ALA A CA 1
ATOM 1898 C C . ALA A 1 235 ? 20.363 10.052 -13.396 1.00 88.50 235 ALA A C 1
ATOM 1900 O O . ALA A 1 235 ? 21.260 10.825 -13.741 1.00 88.50 235 ALA A O 1
ATOM 1901 N N . TYR A 1 236 ? 20.143 8.889 -14.016 1.00 82.06 236 TYR A N 1
ATOM 1902 C CA . TYR A 1 236 ? 20.942 8.419 -15.155 1.00 82.06 236 TYR A CA 1
ATOM 1903 C C . TYR A 1 236 ? 20.862 9.353 -16.378 1.00 82.06 236 TYR A C 1
ATOM 1905 O O . TYR A 1 236 ? 21.851 9.556 -17.079 1.00 82.06 236 TYR A O 1
ATOM 1913 N N . GLU A 1 237 ? 19.717 9.994 -16.631 1.00 82.81 237 GLU A N 1
ATOM 1914 C CA . GLU A 1 237 ? 19.605 10.966 -17.733 1.00 82.81 237 GLU A CA 1
ATOM 1915 C C . GLU A 1 237 ? 20.454 12.220 -17.495 1.00 82.81 237 GLU A C 1
ATOM 1917 O O . GLU A 1 237 ? 20.919 12.857 -18.444 1.00 82.81 237 GLU A O 1
ATOM 1922 N N . MET A 1 238 ? 20.659 12.591 -16.229 1.00 75.06 238 MET A N 1
ATOM 1923 C CA . MET A 1 238 ? 21.487 13.740 -15.875 1.00 75.06 238 MET A CA 1
ATOM 1924 C C . MET A 1 238 ? 22.983 13.458 -16.003 1.00 75.06 238 MET A C 1
ATOM 1926 O O . MET A 1 238 ? 23.748 14.404 -16.204 1.00 75.06 238 MET A O 1
ATOM 1930 N N . THR A 1 239 ? 23.414 12.200 -15.893 1.00 81.06 239 THR A N 1
ATOM 1931 C CA . THR A 1 239 ? 24.820 11.827 -16.087 1.00 81.06 239 THR A CA 1
ATOM 1932 C C . THR A 1 239 ? 25.194 11.773 -17.563 1.00 81.06 239 THR A C 1
ATOM 1934 O O . THR A 1 239 ? 26.226 12.331 -17.926 1.00 81.06 239 THR A O 1
ATOM 1937 N N . ASP A 1 240 ? 24.333 11.218 -18.423 1.00 76.44 240 ASP A N 1
ATOM 1938 C CA . ASP A 1 240 ? 24.616 11.113 -19.864 1.00 76.44 240 ASP A CA 1
ATOM 1939 C C . ASP A 1 240 ? 24.686 12.492 -20.537 1.00 76.44 240 ASP A C 1
ATOM 1941 O O . ASP A 1 240 ? 25.590 12.757 -21.322 1.00 76.44 240 ASP A O 1
ATOM 1945 N N . ARG A 1 241 ? 23.818 13.436 -20.146 1.00 73.69 241 ARG A N 1
ATOM 1946 C CA . ARG A 1 241 ? 23.845 14.814 -20.678 1.00 73.69 241 ARG A CA 1
ATOM 1947 C C . ARG A 1 241 ? 25.096 15.619 -20.331 1.00 73.69 241 ARG A C 1
ATOM 1949 O O . ARG A 1 241 ? 25.297 16.674 -20.918 1.00 73.69 241 ARG A O 1
ATOM 1956 N N . LYS A 1 242 ? 25.871 15.203 -19.327 1.00 70.81 242 LYS A N 1
ATOM 1957 C CA . LYS A 1 242 ? 27.123 15.877 -18.947 1.00 70.81 242 LYS A CA 1
ATOM 1958 C C . LYS A 1 242 ? 28.340 15.316 -19.685 1.00 70.81 242 LYS A C 1
ATOM 1960 O O . LYS A 1 242 ? 29.410 15.907 -19.572 1.00 70.81 242 LYS A O 1
ATOM 1965 N N . ALA A 1 243 ? 28.196 14.164 -20.341 1.00 66.69 243 ALA A N 1
ATOM 1966 C CA . ALA A 1 243 ? 29.276 13.485 -21.049 1.00 66.69 243 ALA A CA 1
ATOM 1967 C C . ALA A 1 243 ? 29.356 13.862 -22.541 1.00 66.69 243 ALA A C 1
ATOM 1969 O O . ALA A 1 243 ? 30.415 13.665 -23.138 1.00 66.69 243 ALA A O 1
ATOM 1970 N N . ASP A 1 244 ? 28.271 14.409 -23.098 1.00 56.59 244 ASP A N 1
ATOM 1971 C CA . ASP A 1 244 ? 28.1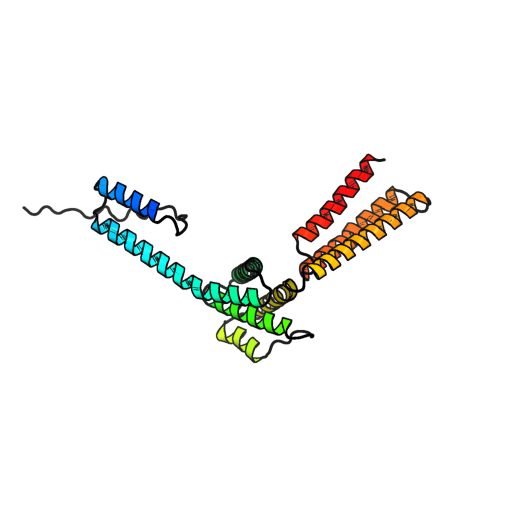85 15.002 -24.443 1.00 56.59 244 ASP A CA 1
ATOM 1972 C C . ASP A 1 244 ? 28.565 16.495 -24.438 1.00 56.59 244 ASP A C 1
ATOM 1974 O O . ASP A 1 244 ? 29.213 16.944 -25.414 1.00 56.59 244 ASP A O 1
#

Sequence (244 aa):
MLKTIHFFGVSLFLACLPTACDAQDFETIERRLGEIVADGELSLEQAQVMLHALRVVTHHRRNDDHPMREMLEQFERYGVDETKADHARHALEQQGIHGENLHHAMGALLRIVQRMQASDHDFDMPEAMERHLHEELSLSAKQIDFLIGLANRVAHAGSSNEHREANAEEILQWIESVRTKLKQAIESNKLSGQDASRKWQFIKQYQLAPKLKAATERGELDEEHAKRIWHEIEAYEMTDRKAD

Radius of gyration: 29.65 Å; Cα contacts (8 Å, |Δi|>4): 120; chains: 1; bounding box: 57×58×99 Å

Solvent-accessible surface area (backbone atoms only — not comparable to full-atom values): 13992 Å² total; per-residue (Å²): 138,88,82,84,79,84,90,81,77,77,88,74,67,80,80,73,65,72,93,80,67,72,98,75,55,60,67,62,52,52,50,51,47,49,52,41,34,74,74,64,80,37,52,71,69,58,46,51,52,52,53,50,50,52,52,51,54,51,52,55,60,56,58,67,46,51,68,54,50,56,49,46,57,52,38,42,77,70,54,31,50,66,68,58,52,50,52,52,52,54,55,41,41,77,72,72,36,54,73,73,52,34,57,52,48,51,57,48,33,50,56,48,21,55,51,44,71,72,38,101,55,87,76,76,82,52,68,71,55,54,46,42,43,41,70,74,62,62,42,51,71,70,54,49,55,46,44,52,56,49,20,51,44,51,43,50,62,39,61,44,73,64,55,29,49,50,50,51,48,51,52,51,53,51,53,51,51,54,50,52,54,45,52,53,31,35,78,67,69,75,35,52,70,69,55,44,50,54,51,48,55,50,44,45,66,73,48,47,50,54,50,46,51,50,34,36,76,68,48,48,32,56,68,68,60,45,50,48,54,52,49,53,57,54,52,55,58,60,55,56,68,71,76,113

Mean predicted aligned error: 13.69 Å

Nearest PDB structures (foldseek):
  5h7b-assembly2_B  TM=1.941E-01  e=2.535E+00  Staphylococcus aureus
  3f29-assembly1_B  TM=2.093E-01  e=7.964E+00  Thioalkalivibrio nitratireducens

pLDDT: mean 83.08, std 14.26, range [42.22, 96.56]

Foldseek 3Di:
DDDDDDPPPDPPPVPPDPPDDDLPPLVVLLVVLVVCVVVVVDPPVRSVVVSVVSVVVVVVVVVVCVLVVVLQVLLVVLQQHPVLLVVLLVLLVVVVQDDPLSSVLSVLLSVLLVQVLVDPDDDDDDPVSVCCCCPVSVDDPVSVVVSNLSSQLSSCLRVDPVQLVVLLVVLVVVLVVLVVVLVVCCVVVVDPPVRSVVVNVVCVVPPLVVVLVVCCSNNSYPPVSSVVSVVVVVVVVVVVVVVD

Organism: NCBI:txid980254